Protein AF-A0A956J0E9-F1 (afdb_monomer)

Sequence (236 aa):
MHRPTRALPLPATPSSAEVSTVGISKELRLAAFGLSALVIAPTAQAQQTSDGSQAHVKLQGNSLSFYRKQTSGYASGGSVRLKSGYYERMCSAPCDVVLPTGTQQLAISSDGDPVETNAVEITGDGSLEADYESRQGTRTLGVVIAVVGSVIGASILSYGVTKDEGGLPFTLGGVGTMVGSMLAGMLLVLSTPDEANVRFIPSAPSPPERHADTGGADTASLNLVYTPGL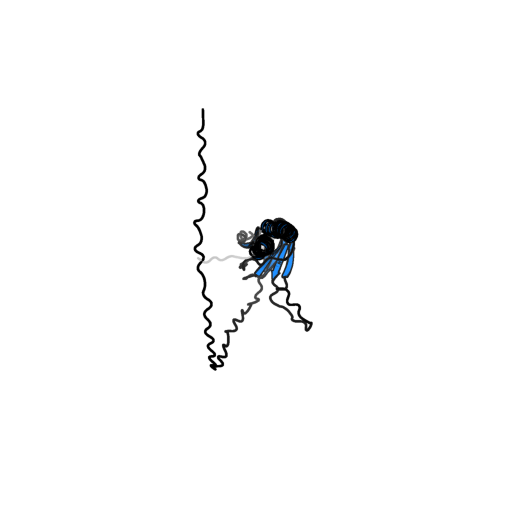QLSVAF

Secondary structure (DSSP, 8-state):
-PPP-PPPPPPPPPP--------------------------------------EEEEEEE-SSPEEEEE-S-----SS-----S--EEEEEESSEEEEEESEEEEEEEESSSSPEEEEEEEE-SSEEEEEEEE--HHHHHHHHHHHHHHHHHHHHHHHHHHT-TTSHHHHHHHHHHHHHHHHHHHHHHHHS---EEEEEEEEPPPPPP-------------------TT-------

Foldseek 3Di:
DDDDDDDDDDDDDDDDDDPDDDDDDDDDDDDDDDDPPPPPPPPPPPPPPPPFDKAWEFEADDFKWKWFFPPDDPPDDDDDPPDDTDTDTQGTPRDIDIDTFAWTWMWMDNPDDTDTEDIEGHHHYFYKYKDWADPVVQLVVLVVQLVVQLVVLVVLLVVLVVDPPHNPVSNCSSVCSNVVSNVSSVCSNVVDDIHMYMYTDHDDPDDPPPPPPPPPPPPPPPPPPDDPDDDDDDDD

Solvent-accessible surface area (backbone atoms only — not comparable to full-atom values): 14792 Å² total; per-residue (Å²): 139,85,80,84,83,79,82,78,86,78,84,80,79,83,78,82,81,83,84,77,83,82,80,86,75,88,75,90,75,89,74,94,72,92,75,90,75,81,76,77,67,80,80,76,71,79,75,76,78,76,75,71,51,71,15,56,33,36,37,43,36,91,63,28,33,38,26,38,59,57,85,78,74,80,82,74,91,58,91,77,78,86,70,75,77,61,62,45,75,74,52,55,27,70,42,79,46,79,42,64,53,42,78,42,55,38,24,42,23,76,86,70,78,69,38,68,33,52,72,36,67,36,89,52,45,26,35,36,45,52,49,75,53,82,39,62,68,53,31,52,50,12,52,49,44,19,52,53,30,33,54,52,12,50,53,40,26,54,55,16,74,75,38,94,89,61,30,65,66,34,37,53,50,9,52,49,38,23,55,48,21,39,51,55,12,50,46,42,42,70,73,48,71,63,49,40,46,54,45,72,43,74,50,76,78,72,70,78,77,70,72,74,75,73,69,67,78,70,75,74,77,76,78,78,78,84,72,90,80,83,80,83,82,82,88,131

pLDDT: mean 77.49, std 19.6, range [40.91, 97.5]

Structure (mmCIF, N/CA/C/O backbone):
data_AF-A0A956J0E9-F1
#
_entry.id   AF-A0A956J0E9-F1
#
loop_
_atom_site.group_PDB
_atom_site.id
_atom_site.type_symbol
_atom_site.label_atom_id
_atom_site.label_alt_id
_atom_site.label_comp_id
_atom_site.label_asym_id
_atom_site.label_entity_id
_atom_site.label_seq_id
_atom_site.pdbx_PDB_ins_code
_atom_site.Cartn_x
_atom_site.Cartn_y
_atom_site.Cartn_z
_atom_site.occupancy
_atom_site.B_iso_or_equiv
_atom_site.auth_seq_id
_atom_site.auth_comp_id
_atom_site.auth_asym_id
_atom_site.auth_atom_id
_atom_site.pdbx_PDB_model_num
ATOM 1 N N . MET A 1 1 ? -34.489 16.651 -35.841 1.00 51.16 1 MET A N 1
ATOM 2 C CA . MET A 1 1 ? -34.092 17.121 -34.494 1.00 51.16 1 MET A CA 1
ATOM 3 C C . MET A 1 1 ? -32.606 16.836 -34.308 1.00 51.16 1 MET A C 1
ATOM 5 O O . MET A 1 1 ? -32.241 15.717 -33.977 1.00 51.16 1 MET A O 1
ATOM 9 N N . HIS A 1 2 ? -31.744 17.806 -34.620 1.00 46.56 2 HIS A N 1
ATOM 10 C CA . HIS A 1 2 ? -30.292 17.692 -34.458 1.00 46.56 2 HIS A CA 1
ATOM 11 C C . HIS A 1 2 ? -29.885 18.272 -33.102 1.00 46.56 2 HIS A C 1
ATOM 13 O O . HIS A 1 2 ? -30.161 19.436 -32.824 1.00 46.56 2 HIS A O 1
ATOM 19 N N . ARG A 1 3 ? -29.250 17.457 -32.253 1.00 52.47 3 ARG A N 1
ATOM 20 C CA . ARG A 1 3 ? -28.580 17.941 -31.041 1.00 52.47 3 ARG A CA 1
ATOM 21 C C . ARG A 1 3 ? -27.166 18.400 -31.416 1.00 52.47 3 ARG A C 1
ATOM 23 O O . ARG A 1 3 ? -26.456 17.616 -32.042 1.00 52.47 3 ARG A O 1
ATOM 30 N N . PRO A 1 4 ? -26.746 19.619 -31.045 1.00 62.25 4 PRO A N 1
ATOM 31 C CA . PRO A 1 4 ? -25.379 20.063 -31.265 1.00 62.25 4 PRO A CA 1
ATOM 32 C C . PRO A 1 4 ? -24.421 19.358 -30.296 1.00 62.25 4 PRO A C 1
ATOM 34 O O . PRO A 1 4 ? -24.619 19.358 -29.079 1.00 62.25 4 PRO A O 1
ATOM 37 N N . THR A 1 5 ? -23.377 18.756 -30.856 1.00 64.56 5 THR A N 1
ATOM 38 C CA . THR A 1 5 ? -22.262 18.126 -30.145 1.00 64.56 5 THR A CA 1
ATOM 39 C C . THR A 1 5 ? -21.421 19.215 -29.471 1.00 64.56 5 THR A C 1
ATOM 41 O O . THR A 1 5 ? -20.798 20.030 -30.149 1.00 64.56 5 THR A O 1
ATOM 44 N N . ARG A 1 6 ? -21.418 19.269 -28.133 1.00 65.00 6 ARG A N 1
ATOM 45 C CA . ARG A 1 6 ? -20.520 20.151 -27.368 1.00 65.00 6 ARG A CA 1
ATOM 46 C C . ARG A 1 6 ? -19.091 19.616 -27.470 1.00 65.00 6 ARG A C 1
ATOM 48 O O . ARG A 1 6 ? -18.818 18.512 -27.009 1.00 65.00 6 ARG A O 1
ATOM 55 N N . ALA A 1 7 ? -18.202 20.407 -28.065 1.00 62.28 7 ALA A N 1
ATOM 56 C CA . ALA A 1 7 ? -16.767 20.157 -28.064 1.00 62.28 7 ALA A CA 1
ATOM 57 C C . ALA A 1 7 ? -16.217 20.255 -26.629 1.00 62.28 7 ALA A C 1
ATOM 59 O O . ALA A 1 7 ? -16.483 21.229 -25.923 1.00 62.28 7 ALA A O 1
ATOM 60 N N . LEU A 1 8 ? -15.481 19.228 -26.202 1.00 71.50 8 LEU A N 1
ATOM 61 C CA . LEU A 1 8 ? -14.753 19.204 -24.934 1.00 71.50 8 LEU A CA 1
ATOM 62 C C . LEU A 1 8 ? -13.505 20.104 -25.031 1.00 71.50 8 LEU A C 1
ATOM 64 O O . LEU A 1 8 ? -12.808 20.050 -26.047 1.00 71.50 8 LEU A O 1
ATOM 68 N N . PRO A 1 9 ? -13.204 20.918 -24.004 1.00 67.88 9 PRO A N 1
ATOM 69 C CA . PRO A 1 9 ? -11.990 21.724 -23.969 1.00 67.88 9 PRO A CA 1
ATOM 70 C C . PRO A 1 9 ? -10.750 20.828 -23.840 1.00 67.88 9 PRO A C 1
ATOM 72 O O . PRO A 1 9 ? -10.707 19.914 -23.017 1.00 67.88 9 PRO A O 1
ATOM 75 N N . LEU A 1 10 ? -9.747 21.098 -24.677 1.00 69.69 10 LEU A N 1
ATOM 76 C CA . LEU A 1 10 ? -8.445 20.430 -24.663 1.00 69.69 10 LEU A CA 1
ATOM 77 C C . LEU A 1 10 ? -7.640 20.829 -23.410 1.00 69.69 10 LEU A C 1
ATOM 79 O O . LEU A 1 10 ? -7.685 21.997 -23.013 1.00 69.69 10 LEU A O 1
ATOM 83 N N . PRO A 1 11 ? -6.878 19.901 -22.802 1.00 66.69 11 PRO A N 1
ATOM 84 C CA . PRO A 1 11 ? -6.003 20.213 -21.679 1.00 66.69 11 PRO A CA 1
ATOM 85 C C . PRO A 1 11 ? -4.841 21.112 -22.124 1.00 66.69 11 PRO A C 1
ATOM 87 O O . PRO A 1 11 ? -4.183 20.857 -23.133 1.00 66.69 11 PRO A O 1
ATOM 90 N N . ALA A 1 12 ? -4.596 22.171 -21.352 1.00 63.97 12 ALA A N 1
ATOM 91 C CA . ALA A 1 12 ? -3.486 23.091 -21.554 1.00 63.97 12 ALA A CA 1
ATOM 92 C C . ALA A 1 12 ? -2.139 22.379 -21.337 1.00 63.97 12 ALA A C 1
ATOM 94 O O . ALA A 1 12 ? -1.928 21.701 -20.333 1.00 63.97 12 ALA A O 1
ATOM 95 N N . THR A 1 13 ? -1.224 22.553 -22.286 1.00 62.69 13 THR A N 1
ATOM 96 C CA . THR A 1 13 ? 0.167 22.094 -22.216 1.00 62.69 13 THR A CA 1
ATOM 97 C C . THR A 1 13 ? 0.931 22.836 -21.111 1.00 62.69 13 THR A C 1
ATOM 99 O O . THR A 1 13 ? 0.893 24.070 -21.102 1.00 62.69 13 THR A O 1
ATOM 102 N N . PRO A 1 14 ? 1.656 22.147 -20.210 1.00 61.75 14 PRO A N 1
ATOM 103 C CA . PRO A 1 14 ? 2.510 22.815 -19.238 1.00 61.75 14 PRO A CA 1
ATOM 104 C C . PRO A 1 14 ? 3.704 23.484 -19.932 1.00 61.75 14 PRO A C 1
ATOM 106 O O . PRO A 1 14 ? 4.445 22.863 -20.693 1.00 61.75 14 PRO A O 1
ATOM 109 N N . SER A 1 15 ? 3.838 24.780 -19.655 1.00 63.25 15 SER A N 1
ATOM 110 C CA . SER A 1 15 ? 4.941 25.660 -20.035 1.00 63.25 15 SER A CA 1
ATOM 111 C C . SER A 1 15 ? 6.283 25.127 -19.530 1.00 63.25 15 SER A C 1
ATOM 113 O O . SER A 1 15 ? 6.397 24.676 -18.392 1.00 63.25 15 SER A O 1
ATOM 115 N N . SER A 1 16 ? 7.285 25.226 -20.398 1.00 56.53 16 SER A N 1
ATOM 116 C CA . SER A 1 16 ? 8.682 24.838 -20.232 1.00 56.53 16 SER A CA 1
ATOM 117 C C . SER A 1 16 ? 9.278 25.184 -18.866 1.00 56.53 16 SER A C 1
ATOM 119 O O . SER A 1 16 ? 9.177 26.313 -18.389 1.00 56.53 16 SER A O 1
ATOM 121 N N . ALA A 1 17 ? 9.945 24.192 -18.281 1.00 45.62 17 ALA A N 1
ATOM 122 C CA . ALA A 1 17 ? 10.737 24.302 -17.069 1.00 45.62 17 ALA A CA 1
ATOM 123 C C . ALA A 1 17 ? 12.007 25.140 -17.301 1.00 45.62 17 ALA A C 1
ATOM 125 O O . ALA A 1 17 ? 12.810 24.834 -18.184 1.00 45.62 17 ALA A O 1
ATOM 126 N N . GLU A 1 18 ? 12.215 26.155 -16.463 1.00 45.06 18 GLU A N 1
ATOM 127 C CA . GLU A 1 18 ? 13.522 26.774 -16.246 1.00 45.06 18 GLU 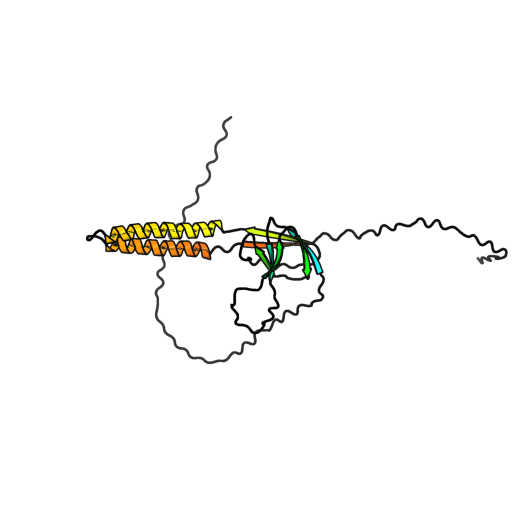A CA 1
ATOM 128 C C . GLU A 1 18 ? 14.393 25.808 -15.431 1.00 45.06 18 GLU A C 1
ATOM 130 O O . GLU A 1 18 ? 14.153 25.546 -14.251 1.00 45.06 18 GLU A O 1
ATOM 135 N N . VAL A 1 19 ? 15.410 25.247 -16.083 1.00 53.44 19 VAL A N 1
ATOM 136 C CA . VAL A 1 19 ? 16.477 24.477 -15.440 1.00 53.44 19 VAL A CA 1
ATOM 137 C C . VAL A 1 19 ? 17.400 25.469 -14.737 1.00 53.44 19 VAL A C 1
ATOM 139 O O . VAL A 1 19 ? 18.246 26.101 -15.365 1.00 53.44 19 VAL A O 1
ATOM 142 N N . SER A 1 20 ? 17.219 25.625 -13.426 1.00 54.94 20 SER A N 1
ATOM 143 C CA . SER A 1 20 ? 18.114 26.428 -12.596 1.00 54.94 20 SER A CA 1
ATOM 144 C C . SER A 1 20 ? 19.313 25.584 -12.156 1.00 54.94 20 SER A C 1
ATOM 146 O O . SER A 1 20 ? 19.200 24.634 -11.380 1.00 54.94 20 SER A O 1
ATOM 148 N N . THR A 1 21 ? 20.472 25.920 -12.711 1.00 53.97 21 THR A N 1
ATOM 149 C CA . THR A 1 21 ? 21.798 25.381 -12.396 1.00 53.97 21 THR A CA 1
ATOM 150 C C . THR A 1 21 ? 22.152 25.660 -10.932 1.00 53.97 21 THR A C 1
ATOM 152 O O . THR A 1 21 ? 22.478 26.789 -10.570 1.00 53.97 21 THR A O 1
ATOM 155 N N . VAL A 1 22 ? 22.116 24.639 -10.072 1.00 51.06 22 VAL A N 1
ATOM 156 C CA . VAL A 1 22 ? 22.604 24.751 -8.689 1.00 51.06 22 VAL A CA 1
ATOM 157 C C . VAL A 1 22 ? 24.124 24.595 -8.686 1.00 51.06 22 VAL A C 1
ATOM 159 O O . VAL A 1 22 ? 24.664 23.514 -8.920 1.00 51.06 22 VAL A O 1
ATOM 162 N N . GLY A 1 23 ? 24.811 25.711 -8.434 1.00 43.09 23 GLY A N 1
ATOM 163 C CA . GLY A 1 23 ? 26.252 25.778 -8.227 1.00 43.09 23 GLY A CA 1
ATOM 164 C C . GLY A 1 23 ? 26.664 25.112 -6.915 1.00 43.09 23 GLY A C 1
ATOM 165 O O . GLY A 1 23 ? 26.225 25.497 -5.833 1.00 43.09 23 GLY A O 1
ATOM 166 N N . ILE A 1 24 ? 27.545 24.120 -7.017 1.00 48.41 24 ILE A N 1
ATOM 167 C CA . ILE A 1 24 ? 28.171 23.446 -5.880 1.00 48.41 24 ILE A CA 1
ATOM 168 C C . ILE A 1 24 ? 29.318 24.338 -5.390 1.00 48.41 24 ILE A C 1
ATOM 170 O O . ILE A 1 24 ? 30.447 24.239 -5.872 1.00 48.41 24 ILE A O 1
ATOM 174 N N . SER A 1 25 ? 29.032 25.237 -4.446 1.00 43.44 25 SER A N 1
ATOM 175 C CA . SER A 1 25 ? 30.077 25.975 -3.732 1.00 43.44 25 SER A CA 1
ATOM 176 C C . SER A 1 25 ? 30.593 25.139 -2.565 1.00 43.44 25 SER A C 1
ATOM 178 O O . SER A 1 25 ? 29.886 24.888 -1.591 1.00 43.44 25 SER A O 1
ATOM 180 N N . LYS A 1 26 ? 31.859 24.728 -2.680 1.00 50.84 26 LYS A N 1
ATOM 181 C CA . LYS A 1 26 ? 32.728 24.333 -1.567 1.00 50.84 26 LYS A CA 1
ATOM 182 C C . LYS A 1 26 ? 32.745 25.453 -0.528 1.00 50.84 26 LYS A C 1
ATOM 184 O O . LYS A 1 26 ? 33.294 26.502 -0.817 1.00 50.84 26 LYS A O 1
ATOM 189 N N . GLU A 1 27 ? 32.245 25.206 0.674 1.00 46.22 27 GLU A N 1
ATOM 190 C CA . GLU A 1 27 ? 32.739 25.865 1.887 1.00 46.22 27 GLU A CA 1
ATOM 191 C C . GLU A 1 27 ? 32.703 24.838 3.020 1.00 46.22 27 GLU A C 1
ATOM 193 O O . GLU A 1 27 ? 31.682 24.534 3.637 1.00 46.22 27 GLU A O 1
ATOM 198 N N . LEU A 1 28 ? 33.876 24.249 3.219 1.00 47.31 28 LEU A N 1
ATOM 199 C CA . LEU A 1 28 ? 34.232 23.352 4.297 1.00 47.31 28 LEU A CA 1
ATOM 200 C C . LEU A 1 28 ? 34.369 24.200 5.571 1.00 47.31 28 LEU A C 1
ATOM 202 O O . LEU A 1 28 ? 35.417 24.797 5.803 1.00 47.31 28 LEU A O 1
ATOM 206 N N . ARG A 1 29 ? 33.328 24.273 6.406 1.00 47.88 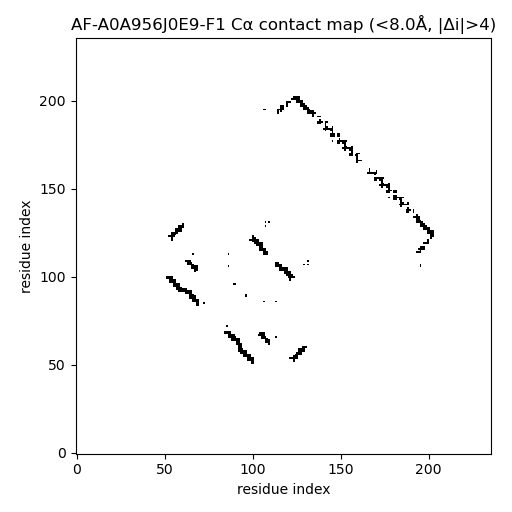29 ARG A N 1
ATOM 207 C CA . ARG A 1 29 ? 33.452 24.832 7.761 1.00 47.88 29 ARG A CA 1
ATOM 208 C C . ARG A 1 29 ? 33.375 23.727 8.803 1.00 47.88 29 ARG A C 1
ATOM 210 O O . ARG A 1 29 ? 32.307 23.351 9.275 1.00 47.88 29 ARG A O 1
ATOM 217 N N . LEU A 1 30 ? 34.566 23.244 9.161 1.00 49.44 30 LEU A N 1
ATOM 218 C CA . LEU A 1 30 ? 34.858 22.699 10.482 1.00 49.44 30 LEU A CA 1
ATOM 219 C C . LEU A 1 30 ? 34.439 23.742 11.529 1.00 49.44 30 LEU A C 1
ATOM 221 O O . LEU A 1 30 ? 35.074 24.787 11.653 1.00 49.44 30 LEU A O 1
ATOM 225 N N . ALA A 1 31 ? 33.397 23.444 12.296 1.00 47.56 31 ALA A N 1
ATOM 226 C CA . ALA A 1 31 ? 33.142 24.094 13.571 1.00 47.56 31 ALA A CA 1
ATOM 227 C C . ALA A 1 31 ? 32.870 23.001 14.603 1.00 47.56 31 ALA A C 1
ATOM 229 O O . ALA A 1 31 ? 31.775 22.455 14.710 1.00 47.56 31 ALA A O 1
ATOM 230 N N . ALA A 1 32 ? 33.931 22.667 15.329 1.00 49.69 32 ALA A N 1
ATOM 231 C CA . ALA A 1 32 ? 33.872 21.948 16.581 1.00 49.69 32 ALA A CA 1
ATOM 232 C C . ALA A 1 32 ? 33.264 22.868 17.651 1.00 49.69 32 ALA A C 1
ATOM 234 O O . ALA A 1 32 ? 33.918 23.797 18.104 1.00 49.69 32 ALA A O 1
ATOM 235 N N . PHE A 1 33 ? 32.027 22.589 18.044 1.00 46.03 33 PHE A N 1
ATOM 236 C CA . PHE A 1 33 ? 31.413 22.951 19.324 1.00 46.03 33 PHE A CA 1
ATOM 237 C C . PHE A 1 33 ? 30.442 21.789 19.600 1.00 46.03 33 PHE A C 1
ATOM 239 O O . PHE A 1 33 ? 29.548 21.533 18.809 1.00 46.03 33 PHE A O 1
ATOM 246 N N . GLY A 1 34 ? 30.639 20.919 20.587 1.00 48.44 34 GLY A N 1
ATOM 247 C CA . GLY A 1 34 ? 30.923 21.276 21.964 1.00 48.44 34 GLY A CA 1
ATOM 248 C C . GLY A 1 34 ? 29.645 21.796 22.613 1.00 48.44 34 GLY A C 1
ATOM 249 O O . GLY A 1 34 ? 29.562 22.988 22.852 1.00 48.44 34 GLY A O 1
ATOM 250 N N . LEU A 1 35 ? 28.650 20.928 22.836 1.00 44.03 35 LEU A N 1
ATOM 251 C CA . LEU A 1 35 ? 27.831 20.907 24.054 1.00 44.03 35 LEU A CA 1
ATOM 252 C C . LEU A 1 35 ? 26.888 19.696 24.033 1.00 44.03 35 LEU A C 1
ATOM 254 O O . LEU A 1 35 ? 26.009 19.564 23.184 1.00 44.03 35 LEU A O 1
ATOM 258 N N . SER A 1 36 ? 27.076 18.824 25.015 1.00 45.22 36 SER A N 1
ATOM 259 C CA . SER A 1 36 ? 26.182 17.734 25.373 1.00 45.22 36 SER A CA 1
ATOM 260 C C . SER A 1 36 ? 24.849 18.295 25.877 1.00 45.22 36 SER A C 1
ATOM 262 O O . SER A 1 36 ? 24.663 18.483 27.076 1.00 45.22 36 SER A O 1
ATOM 264 N N . ALA A 1 37 ? 23.907 18.575 24.978 1.00 47.19 37 ALA A N 1
ATOM 265 C CA . ALA A 1 37 ? 22.509 18.705 25.362 1.00 47.19 37 ALA A CA 1
ATOM 266 C C . ALA A 1 37 ? 21.927 17.292 25.437 1.00 47.19 37 ALA A C 1
ATOM 268 O O . ALA A 1 37 ? 21.536 16.702 24.430 1.00 47.19 37 ALA A O 1
ATOM 269 N N . LEU A 1 38 ? 21.921 16.732 26.647 1.00 47.62 38 LEU A N 1
ATOM 270 C CA . LEU A 1 38 ? 21.097 15.586 27.005 1.00 47.62 38 LEU A CA 1
ATOM 271 C C . LEU A 1 38 ? 19.633 16.026 26.838 1.00 47.62 38 LEU A C 1
ATOM 273 O O . LEU A 1 38 ? 19.006 16.510 27.777 1.00 47.62 38 LEU A O 1
ATOM 277 N N . VAL A 1 39 ? 19.112 15.948 25.613 1.00 47.59 39 VAL A N 1
ATOM 278 C CA . VAL A 1 39 ? 17.687 16.126 25.343 1.00 47.59 39 VAL A CA 1
ATOM 279 C C . VAL A 1 39 ? 17.008 14.902 25.936 1.00 47.59 39 VAL A C 1
ATOM 281 O O . VAL A 1 39 ? 16.917 13.848 25.309 1.00 47.59 39 VAL A O 1
ATOM 284 N N . ILE A 1 40 ? 16.587 15.033 27.192 1.00 49.81 40 ILE A N 1
ATOM 285 C CA . ILE A 1 40 ? 15.614 14.144 27.812 1.00 49.81 40 ILE A CA 1
ATOM 286 C C . ILE A 1 40 ? 14.324 14.397 27.035 1.00 49.81 40 ILE A C 1
ATOM 288 O O . ILE A 1 40 ? 13.552 15.300 27.355 1.00 49.81 40 ILE A O 1
ATOM 292 N N . ALA A 1 41 ? 14.151 13.673 25.928 1.00 49.25 41 ALA A N 1
ATOM 293 C CA . ALA A 1 41 ? 12.886 13.638 25.224 1.00 49.25 41 ALA A CA 1
ATOM 294 C C . ALA A 1 41 ? 11.820 13.243 26.254 1.00 49.25 41 ALA A C 1
ATOM 296 O O . ALA A 1 41 ? 12.061 12.304 27.022 1.00 49.25 41 ALA A O 1
ATOM 297 N N . PRO A 1 42 ? 10.677 13.946 26.322 1.00 48.69 42 PRO A N 1
ATOM 298 C CA . PRO A 1 42 ? 9.594 13.522 27.183 1.00 48.69 42 PRO A CA 1
ATOM 299 C C . PRO A 1 42 ? 9.244 12.101 26.763 1.00 48.69 42 PRO A C 1
ATOM 301 O O . PRO A 1 42 ? 8.799 11.854 25.641 1.00 48.69 42 PRO A O 1
ATOM 304 N N . THR A 1 43 ? 9.495 11.151 27.656 1.00 50.56 43 THR A N 1
ATOM 305 C CA . THR A 1 43 ? 8.892 9.834 27.599 1.00 50.56 43 THR A CA 1
ATOM 306 C C . THR A 1 43 ? 7.400 10.069 27.770 1.00 50.56 43 THR A C 1
ATOM 308 O O . THR A 1 43 ? 6.865 10.019 28.874 1.00 50.56 43 THR A O 1
ATOM 311 N N . ALA A 1 44 ? 6.727 10.383 26.661 1.00 41.50 44 ALA A N 1
ATOM 312 C CA . ALA A 1 44 ? 5.295 10.244 26.517 1.00 41.50 44 ALA A CA 1
ATOM 313 C C . ALA A 1 44 ? 5.014 8.747 26.652 1.00 41.50 44 ALA A C 1
ATOM 315 O O . ALA A 1 44 ? 4.888 8.010 25.676 1.00 41.50 44 ALA A O 1
ATOM 316 N N . GLN A 1 45 ? 5.035 8.273 27.896 1.00 42.22 45 GLN A N 1
ATOM 317 C CA . GLN A 1 45 ? 4.484 6.992 28.254 1.00 42.22 45 GLN A CA 1
ATOM 318 C C . GLN A 1 45 ? 2.993 7.156 28.020 1.00 42.22 45 GLN A C 1
ATOM 320 O O . GLN A 1 45 ? 2.278 7.693 28.862 1.00 42.22 45 GLN A O 1
ATOM 325 N N . ALA A 1 46 ? 2.553 6.779 26.819 1.00 44.06 46 ALA A N 1
ATOM 326 C CA . ALA A 1 46 ? 1.161 6.506 26.539 1.00 44.06 46 ALA A CA 1
ATOM 327 C C . ALA A 1 46 ? 0.756 5.399 27.514 1.00 44.06 46 ALA A C 1
ATOM 329 O O . ALA A 1 46 ? 0.961 4.212 27.261 1.00 44.06 46 ALA A O 1
ATOM 330 N N . GLN A 1 47 ? 0.295 5.805 28.696 1.00 42.50 47 GLN A N 1
ATOM 331 C CA . GLN A 1 47 ? -0.329 4.920 29.653 1.00 42.50 47 GLN A CA 1
ATOM 332 C C . GLN A 1 47 ? -1.598 4.430 28.968 1.00 42.50 47 GLN A C 1
ATOM 334 O O . GLN A 1 47 ? -2.611 5.123 28.939 1.00 42.50 47 GLN A O 1
ATOM 339 N N . GLN A 1 48 ? -1.511 3.252 28.347 1.00 48.31 48 GLN A N 1
ATOM 340 C CA . GLN A 1 48 ? -2.676 2.467 27.983 1.00 48.31 48 GLN A CA 1
ATOM 341 C C . GLN A 1 48 ? -3.410 2.181 29.290 1.00 48.31 48 GLN A C 1
ATOM 343 O O . GLN A 1 48 ? -3.056 1.264 30.032 1.00 48.31 48 GLN A O 1
ATOM 348 N N . THR A 1 49 ? -4.410 2.999 29.603 1.00 46.81 49 THR A N 1
ATOM 349 C CA . THR A 1 49 ? -5.418 2.672 30.603 1.00 46.81 49 THR A CA 1
ATOM 350 C C . THR A 1 49 ? -6.217 1.515 30.024 1.00 46.81 49 THR A C 1
ATOM 352 O O . THR A 1 49 ? -7.204 1.693 29.318 1.00 46.81 49 THR A O 1
ATOM 355 N N . SER A 1 50 ? -5.684 0.317 30.252 1.00 52.44 50 SER A N 1
ATOM 356 C CA . SER A 1 50 ? -6.252 -0.988 29.943 1.00 52.44 50 SER A CA 1
ATOM 357 C C . SER A 1 50 ? -7.457 -1.260 30.847 1.00 52.44 50 SER A C 1
ATOM 359 O O . SER A 1 50 ? -7.507 -2.275 31.535 1.00 52.44 50 SER A O 1
ATOM 361 N N . ASP A 1 51 ? -8.428 -0.353 30.860 1.00 53.09 51 ASP A N 1
ATOM 362 C CA . ASP A 1 51 ? -9.782 -0.692 31.282 1.00 53.09 51 ASP A CA 1
ATOM 363 C C . ASP A 1 51 ? -10.496 -1.153 30.008 1.00 53.09 51 ASP A C 1
ATOM 365 O O . ASP A 1 51 ? -11.175 -0.397 29.314 1.00 53.09 51 ASP A O 1
ATOM 369 N N . GLY A 1 52 ? -10.094 -2.353 29.571 1.00 61.31 52 GLY A N 1
ATOM 370 C CA . GLY A 1 52 ? -10.269 -2.879 28.222 1.00 61.31 52 GLY A CA 1
ATOM 371 C C . GLY A 1 52 ? -11.720 -3.203 27.916 1.00 61.31 52 GLY A C 1
ATOM 372 O O . GLY A 1 52 ? -12.091 -4.374 27.861 1.00 61.31 52 GLY A O 1
ATOM 373 N N . SER A 1 53 ? -12.526 -2.170 27.687 1.00 83.62 53 SER A N 1
ATOM 374 C CA . SER A 1 53 ? -13.827 -2.333 27.059 1.00 83.62 53 SER A CA 1
ATOM 375 C C . SER A 1 53 ? -13.597 -2.921 25.669 1.00 83.62 53 SER A C 1
ATOM 377 O O . SER A 1 53 ? -12.855 -2.387 24.841 1.00 83.62 53 SER A O 1
ATOM 379 N N . GLN A 1 54 ? -14.149 -4.109 25.463 1.00 91.25 54 GLN A N 1
ATOM 380 C CA . GLN A 1 54 ? -14.104 -4.821 24.198 1.00 91.25 54 GLN A CA 1
ATOM 381 C C . GLN A 1 54 ? -15.333 -4.421 23.387 1.00 91.25 54 GLN A C 1
ATOM 383 O O . GLN A 1 54 ? -16.438 -4.408 23.921 1.00 91.25 54 GLN A O 1
ATOM 388 N N . ALA A 1 55 ? -15.130 -4.091 22.118 1.00 92.06 55 ALA A N 1
ATOM 389 C CA . ALA A 1 55 ? -16.184 -3.753 21.178 1.00 92.06 55 ALA A CA 1
ATOM 390 C C . ALA A 1 55 ? -16.306 -4.838 20.109 1.00 92.06 55 ALA A C 1
ATOM 392 O O . ALA A 1 55 ? -15.301 -5.289 19.547 1.00 92.06 55 ALA A O 1
ATOM 393 N N . HIS A 1 56 ? -17.538 -5.222 19.794 1.00 93.56 56 HIS A N 1
ATOM 394 C CA . HIS A 1 56 ? -17.848 -6.035 18.630 1.00 93.56 56 HIS A CA 1
ATOM 395 C C . HIS A 1 56 ? -17.823 -5.145 17.391 1.00 93.56 56 HIS A C 1
ATOM 397 O O . HIS A 1 56 ? -18.639 -4.233 17.233 1.00 93.56 56 HIS A O 1
ATOM 403 N N . VAL A 1 57 ? -16.860 -5.405 16.509 1.00 92.44 57 VAL A N 1
ATOM 404 C CA . VAL A 1 57 ? -16.648 -4.608 15.308 1.00 92.44 57 VAL A CA 1
ATOM 405 C C . VAL A 1 57 ? -16.779 -5.475 14.069 1.00 92.44 57 VAL A C 1
ATOM 407 O O . VAL A 1 57 ? -16.027 -6.431 13.863 1.00 92.44 57 VAL A O 1
ATOM 410 N N . LYS A 1 58 ? -17.728 -5.105 13.213 1.00 93.44 58 LYS A N 1
ATOM 411 C CA . LYS A 1 58 ? -17.931 -5.745 11.917 1.00 93.44 58 LYS A CA 1
ATOM 412 C C . LYS A 1 58 ? -16.996 -5.139 10.880 1.00 93.44 58 LYS A C 1
ATOM 414 O O . LYS A 1 58 ? -17.093 -3.951 10.575 1.00 93.44 58 LYS A O 1
ATOM 419 N N . LEU A 1 59 ? -16.100 -5.944 10.327 1.00 91.81 59 LEU A N 1
ATOM 420 C CA . LEU A 1 59 ? -15.162 -5.535 9.287 1.00 91.81 59 LEU A CA 1
ATOM 421 C C . LEU A 1 59 ? -15.804 -5.742 7.916 1.00 91.81 59 LEU A C 1
ATOM 423 O O . LEU A 1 59 ? -16.117 -6.873 7.529 1.00 91.81 59 LEU A O 1
ATOM 427 N N . GLN A 1 60 ? -15.996 -4.649 7.180 1.00 92.81 60 GLN A N 1
ATOM 428 C CA . GLN A 1 60 ? -16.530 -4.670 5.822 1.00 92.81 60 GLN A CA 1
ATOM 429 C C . GLN A 1 60 ? -15.425 -4.369 4.804 1.00 92.81 60 GLN A C 1
ATOM 431 O O . GLN A 1 60 ? -14.622 -3.456 4.982 1.00 92.81 60 GLN A O 1
ATOM 436 N N . GLY A 1 61 ? -15.388 -5.159 3.732 1.00 86.19 61 GLY A N 1
ATOM 437 C CA . GLY A 1 61 ? -14.429 -5.026 2.639 1.00 86.19 61 GLY A CA 1
ATOM 438 C C . GLY A 1 61 ? -14.498 -6.238 1.714 1.00 86.19 61 GLY A C 1
ATOM 439 O O . GLY A 1 61 ? -14.629 -7.369 2.181 1.00 86.19 61 GLY A O 1
ATOM 440 N N . ASN A 1 62 ? -14.428 -6.017 0.402 1.00 88.00 62 ASN A N 1
ATOM 441 C CA . ASN A 1 62 ? -14.439 -7.110 -0.570 1.00 88.00 62 ASN A CA 1
ATOM 442 C C . ASN A 1 62 ? -13.063 -7.782 -0.599 1.00 88.00 62 ASN A C 1
ATOM 444 O O . ASN A 1 62 ? -12.119 -7.228 -1.153 1.00 88.00 62 ASN A O 1
ATOM 448 N N . SER A 1 63 ? -12.961 -8.970 0.005 1.00 91.75 63 SER A N 1
ATOM 449 C CA . SER A 1 63 ? -11.759 -9.821 -0.020 1.00 91.75 63 SER A CA 1
ATOM 450 C C . SER A 1 63 ? -10.507 -9.221 0.639 1.00 91.75 63 SER A C 1
ATOM 452 O O . SER A 1 63 ? -9.405 -9.715 0.425 1.00 91.75 63 SER A O 1
ATOM 454 N N . LEU A 1 64 ? -10.658 -8.197 1.484 1.00 95.62 64 LEU A N 1
ATOM 455 C CA . LEU A 1 64 ? -9.540 -7.585 2.204 1.00 95.62 64 LEU A CA 1
ATOM 456 C C . LEU A 1 64 ? -9.183 -8.384 3.461 1.00 95.62 64 LEU A C 1
ATOM 458 O O . LEU A 1 64 ? -10.051 -8.793 4.231 1.00 95.62 64 LEU A O 1
ATOM 462 N N . SER A 1 65 ? -7.892 -8.575 3.707 1.00 96.62 65 SER A N 1
ATOM 463 C CA . SER A 1 65 ? -7.369 -9.124 4.957 1.00 96.62 65 SER A CA 1
ATOM 464 C C . SER A 1 65 ? -6.978 -7.995 5.903 1.00 96.62 65 SER A C 1
ATOM 466 O O . SER A 1 65 ? -6.230 -7.097 5.523 1.00 96.62 65 SER A O 1
ATOM 468 N N . PHE A 1 66 ? -7.472 -8.051 7.138 1.00 95.94 66 PHE A N 1
ATOM 469 C CA . PHE A 1 66 ? -7.208 -7.054 8.170 1.00 95.94 66 PHE A CA 1
ATOM 470 C C . PHE A 1 66 ? -6.108 -7.524 9.115 1.00 95.94 66 PHE A C 1
ATOM 472 O O . PHE A 1 66 ? -6.058 -8.690 9.519 1.00 95.94 66 PHE A O 1
ATOM 479 N N . TYR A 1 67 ? -5.257 -6.586 9.508 1.00 96.12 67 TYR A N 1
ATOM 480 C CA . TYR A 1 67 ? -4.126 -6.806 10.388 1.00 96.12 67 TYR A CA 1
ATOM 481 C C . TYR A 1 67 ? -4.106 -5.754 11.493 1.00 96.12 67 TYR A C 1
ATOM 483 O O . TYR A 1 67 ? -4.452 -4.591 11.280 1.00 96.12 67 TYR A O 1
ATOM 491 N N . ARG A 1 68 ? -3.648 -6.158 12.675 1.00 93.62 68 ARG A N 1
ATOM 492 C CA . ARG A 1 68 ? -3.391 -5.265 13.806 1.00 93.62 68 ARG A CA 1
ATOM 493 C C . ARG A 1 68 ? -1.892 -5.114 14.002 1.00 93.62 68 ARG A C 1
ATOM 495 O O . ARG A 1 68 ? -1.165 -6.108 14.000 1.00 93.62 68 ARG A O 1
ATOM 502 N N . LYS A 1 69 ? -1.428 -3.884 14.212 1.00 91.50 69 LYS A N 1
ATOM 503 C CA . LYS A 1 69 ? -0.034 -3.624 14.583 1.00 91.50 69 LYS A CA 1
ATOM 504 C C . LYS A 1 69 ? 0.186 -4.079 16.027 1.00 91.50 69 LYS A C 1
ATOM 506 O O . LYS A 1 69 ? -0.437 -3.537 16.938 1.00 91.50 69 LYS A O 1
ATOM 511 N N . GLN A 1 70 ? 1.047 -5.069 16.259 1.00 84.88 70 GLN A N 1
ATOM 512 C CA . GLN A 1 70 ? 1.422 -5.437 17.625 1.00 84.88 70 GLN A CA 1
ATOM 513 C C . GLN A 1 70 ? 2.361 -4.369 18.193 1.00 84.88 70 GLN A C 1
ATOM 515 O O . GLN A 1 70 ? 3.486 -4.195 17.727 1.00 84.88 70 GLN A O 1
ATOM 520 N N . THR A 1 71 ? 1.893 -3.628 19.197 1.00 73.44 71 THR A N 1
ATOM 521 C CA . THR A 1 71 ? 2.690 -2.604 19.893 1.00 73.44 71 THR A CA 1
ATOM 522 C C . THR A 1 71 ? 3.648 -3.209 20.921 1.00 73.44 71 THR A C 1
ATOM 524 O O . THR A 1 71 ? 4.661 -2.596 21.248 1.00 73.44 71 THR A O 1
ATOM 527 N N . SER A 1 72 ? 3.389 -4.435 21.387 1.00 67.00 72 SER A N 1
ATOM 528 C CA . SER A 1 72 ? 4.241 -5.155 22.335 1.00 67.00 72 SER A CA 1
ATOM 529 C C . SER A 1 72 ? 5.112 -6.193 21.624 1.00 67.00 72 SER A C 1
ATOM 531 O O . SER A 1 72 ? 4.783 -7.378 21.564 1.00 67.00 72 SER A O 1
ATOM 533 N N . GLY A 1 73 ? 6.251 -5.759 21.089 1.00 56.56 73 GLY A N 1
ATOM 534 C CA . GLY A 1 73 ? 7.306 -6.684 20.689 1.00 56.56 73 GLY A CA 1
ATOM 535 C C . GLY A 1 73 ? 8.016 -7.223 21.929 1.00 56.56 73 GLY A C 1
ATOM 536 O O . GLY A 1 73 ? 8.881 -6.547 22.480 1.00 56.56 73 GLY A O 1
ATOM 537 N N . TYR A 1 74 ? 7.684 -8.438 22.372 1.00 54.03 74 TYR A N 1
ATOM 538 C CA . TYR A 1 74 ? 8.570 -9.176 23.274 1.00 54.03 74 TYR A CA 1
ATOM 539 C C . TYR A 1 74 ? 9.853 -9.499 22.499 1.00 54.03 74 TYR A C 1
ATOM 541 O O . TYR A 1 74 ? 9.881 -10.387 21.649 1.00 54.03 74 TYR A O 1
ATOM 549 N N . ALA A 1 75 ? 10.919 -8.738 22.748 1.00 52.91 75 ALA A N 1
ATOM 550 C CA . ALA A 1 75 ? 12.226 -8.974 22.150 1.00 52.91 75 ALA A CA 1
ATOM 551 C C . ALA A 1 75 ? 12.860 -10.234 22.767 1.00 52.91 75 ALA A C 1
ATOM 553 O O . ALA A 1 75 ? 13.655 -10.155 23.701 1.00 52.91 75 ALA A O 1
ATOM 554 N N . SER A 1 76 ? 12.512 -11.420 22.264 1.00 54.03 76 SER A N 1
ATOM 555 C CA . SER A 1 76 ? 13.195 -12.658 22.644 1.00 54.03 76 SER A CA 1
ATOM 556 C C . SER A 1 76 ? 14.536 -12.763 21.904 1.00 54.03 76 SER A C 1
ATOM 558 O O . SER A 1 76 ? 14.600 -13.325 20.817 1.00 54.03 76 SER A O 1
ATOM 560 N N . GLY A 1 77 ? 15.584 -12.159 22.476 1.00 58.47 77 GLY A N 1
ATOM 561 C CA . GLY A 1 77 ? 17.019 -12.514 22.414 1.00 58.47 77 GLY A CA 1
ATOM 562 C C . GLY A 1 77 ? 17.656 -13.206 21.191 1.00 58.47 77 GLY A C 1
ATOM 563 O O . GLY A 1 77 ? 18.653 -13.897 21.376 1.00 58.47 77 GLY A O 1
ATOM 564 N N . GLY A 1 78 ? 17.151 -13.048 19.967 1.00 59.41 78 GLY A N 1
ATOM 565 C CA . GLY A 1 78 ? 17.694 -13.654 18.747 1.00 59.41 78 GLY A CA 1
ATOM 566 C C . GLY A 1 78 ? 17.862 -12.615 17.642 1.00 59.41 78 GLY A C 1
ATOM 567 O O . GLY A 1 78 ? 17.023 -11.732 17.491 1.00 59.41 78 GLY A O 1
ATOM 568 N N . SER A 1 79 ? 18.968 -12.699 16.897 1.00 45.94 79 SER A N 1
ATOM 569 C CA . SER A 1 79 ? 19.395 -11.777 15.832 1.00 45.94 79 SER A CA 1
ATOM 570 C C . SER A 1 79 ? 18.232 -11.191 15.018 1.00 45.94 79 SER A C 1
ATOM 572 O O . SER A 1 79 ? 17.598 -11.883 14.219 1.00 45.94 79 SER A O 1
ATOM 574 N N . VAL A 1 80 ? 17.967 -9.902 15.231 1.00 46.81 80 VAL A N 1
ATOM 575 C CA . VAL A 1 80 ? 16.797 -9.201 14.703 1.00 46.81 80 VAL A CA 1
ATOM 576 C C . VAL A 1 80 ? 17.030 -8.842 13.237 1.00 46.81 80 VAL A C 1
ATOM 578 O O . VAL A 1 80 ? 17.739 -7.887 12.922 1.00 46.81 80 VAL A O 1
ATOM 581 N N . ARG A 1 81 ? 16.392 -9.569 12.313 1.00 44.66 81 ARG A N 1
ATOM 582 C CA . ARG A 1 81 ? 16.078 -8.984 11.005 1.00 44.66 81 ARG A CA 1
ATOM 583 C C . ARG A 1 81 ? 14.915 -8.025 11.223 1.00 44.66 81 ARG A C 1
ATOM 585 O O . ARG A 1 81 ? 13.772 -8.454 11.320 1.00 44.66 81 ARG A O 1
ATOM 592 N N . LEU A 1 82 ? 15.229 -6.737 11.344 1.00 40.91 82 LEU A N 1
ATOM 593 C CA . LEU A 1 82 ? 14.256 -5.647 11.412 1.00 40.91 82 LEU A CA 1
ATOM 594 C C . LEU A 1 82 ? 13.535 -5.530 10.060 1.00 40.91 82 LEU A C 1
ATOM 596 O O . LEU A 1 82 ? 13.839 -4.658 9.252 1.00 40.91 82 LEU A O 1
ATOM 600 N N . LYS A 1 83 ? 12.599 -6.441 9.788 1.00 48.66 83 LYS A N 1
ATOM 601 C CA . LYS A 1 83 ? 11.554 -6.223 8.792 1.00 48.66 83 LYS A CA 1
ATOM 602 C C . LYS A 1 83 ? 10.356 -5.693 9.577 1.00 48.66 83 LYS A C 1
ATOM 604 O O . LYS A 1 83 ? 9.830 -6.417 10.410 1.00 48.66 83 LYS A O 1
ATOM 609 N N . SER A 1 84 ? 10.082 -4.397 9.397 1.00 50.91 84 SER A N 1
ATOM 610 C CA . SER A 1 84 ? 8.793 -3.700 9.567 1.00 50.91 84 SER A CA 1
ATOM 611 C C . SER A 1 84 ? 7.753 -4.373 10.480 1.00 50.91 84 SER A C 1
ATOM 613 O O . SER A 1 84 ? 7.302 -5.460 10.152 1.00 50.91 84 SER A O 1
ATOM 615 N N . GLY A 1 85 ? 7.351 -3.682 11.558 1.00 64.75 85 GLY A N 1
ATOM 616 C CA . GLY A 1 85 ? 6.281 -4.003 12.524 1.00 64.75 85 GLY A CA 1
ATOM 617 C C . GLY A 1 85 ? 5.532 -5.336 12.374 1.00 64.75 85 GLY A C 1
ATOM 618 O O . GLY A 1 85 ? 4.913 -5.600 11.351 1.00 64.75 85 GLY A O 1
ATOM 619 N N . TYR A 1 86 ? 5.512 -6.145 13.437 1.00 82.62 86 TYR A N 1
ATOM 620 C CA . TYR A 1 86 ? 4.730 -7.382 13.464 1.00 82.62 86 TYR A CA 1
ATOM 621 C C . TYR A 1 86 ? 3.233 -7.071 13.312 1.00 82.62 86 TYR A C 1
ATOM 623 O O . TYR A 1 86 ? 2.580 -6.573 14.231 1.00 82.62 86 TYR A O 1
ATOM 631 N N . TYR A 1 87 ? 2.713 -7.347 12.119 1.00 90.25 87 TYR A N 1
ATOM 632 C CA . TYR A 1 87 ? 1.292 -7.327 11.808 1.00 90.25 87 TYR A CA 1
ATOM 633 C C . TYR A 1 87 ? 0.692 -8.688 12.131 1.00 90.25 87 TYR A C 1
ATOM 635 O O . TYR A 1 87 ? 1.076 -9.704 11.553 1.00 90.25 87 TYR A O 1
ATOM 643 N N . GLU A 1 88 ? -0.267 -8.709 13.047 1.00 91.88 88 GLU A N 1
ATOM 644 C CA . GLU A 1 88 ? -1.047 -9.899 13.362 1.00 91.88 88 GLU A CA 1
ATOM 645 C C . GLU A 1 88 ? -2.304 -9.904 12.493 1.00 91.88 88 GLU A C 1
ATOM 647 O O . GLU A 1 88 ? -3.114 -8.976 12.566 1.00 91.88 88 GLU A O 1
ATOM 652 N N . ARG A 1 89 ? -2.464 -10.927 11.645 1.00 94.06 89 ARG A N 1
ATOM 653 C CA . ARG A 1 89 ? -3.672 -11.089 10.828 1.00 94.06 89 ARG A CA 1
ATOM 654 C C . ARG A 1 89 ? -4.855 -11.377 11.748 1.00 94.06 89 ARG A C 1
ATOM 656 O O . ARG A 1 89 ? -4.819 -12.349 12.493 1.00 94.06 89 ARG A O 1
ATOM 663 N N . MET A 1 90 ? -5.900 -10.562 11.658 1.00 94.94 90 MET A N 1
ATOM 664 C CA . MET A 1 90 ? -7.118 -10.731 12.452 1.00 94.94 90 MET A CA 1
ATOM 665 C C . MET A 1 90 ? -8.105 -11.652 11.733 1.00 94.94 90 MET A C 1
ATOM 667 O O . MET A 1 90 ? -8.463 -12.706 12.246 1.00 94.94 90 MET A O 1
ATOM 671 N N . CYS A 1 91 ? -8.514 -11.279 10.518 1.00 96.50 91 CYS A N 1
ATOM 672 C CA . CYS A 1 91 ? -9.403 -12.066 9.661 1.00 96.50 91 CYS A CA 1
ATOM 673 C C . CYS A 1 91 ? -9.403 -11.525 8.222 1.00 96.50 91 CYS A C 1
ATOM 675 O O . CYS A 1 91 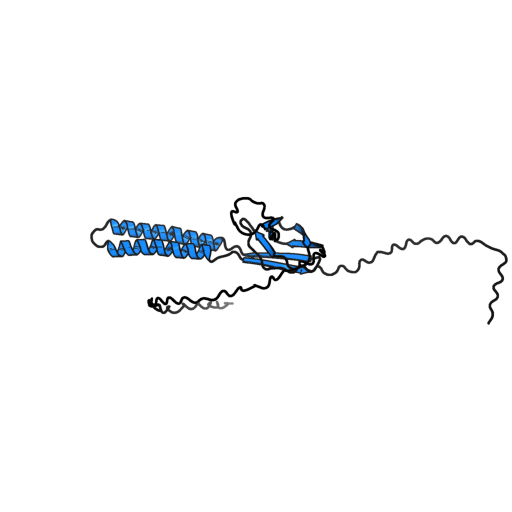? -8.738 -10.532 7.916 1.00 96.50 91 CYS A O 1
ATOM 677 N N . SER A 1 92 ? -10.140 -12.194 7.335 1.00 96.69 92 SER A N 1
ATOM 678 C CA . SER A 1 92 ? -10.453 -11.702 5.990 1.00 96.69 92 SER A CA 1
ATOM 679 C C . SER A 1 92 ? -11.923 -11.320 5.920 1.00 96.69 92 SER A C 1
ATOM 681 O O . SER A 1 92 ? -12.777 -12.109 6.320 1.00 96.69 92 SER A O 1
ATOM 683 N N . ALA A 1 93 ? -12.199 -10.108 5.445 1.00 94.81 93 ALA A N 1
ATOM 684 C CA . ALA A 1 93 ? -13.538 -9.557 5.383 1.00 94.81 93 ALA A CA 1
ATOM 685 C C . ALA A 1 93 ? -14.405 -10.238 4.309 1.00 94.81 93 ALA A C 1
ATOM 687 O O . ALA A 1 93 ? -13.883 -10.674 3.275 1.00 94.81 93 ALA A O 1
ATOM 688 N N . PRO A 1 94 ? -15.731 -10.301 4.535 1.00 95.81 94 PRO A N 1
ATOM 689 C CA . PRO A 1 94 ? -16.449 -9.799 5.716 1.00 95.81 94 PRO A CA 1
ATOM 690 C C . PRO A 1 94 ? -16.269 -10.700 6.955 1.00 95.81 94 PRO A C 1
ATOM 692 O O . PRO A 1 94 ? -16.393 -11.918 6.861 1.00 95.81 94 PRO A O 1
ATOM 695 N N . CYS A 1 95 ? -15.992 -10.107 8.120 1.00 96.62 95 CYS A N 1
ATOM 696 C CA . CYS A 1 95 ? -15.818 -10.837 9.384 1.00 96.62 95 CYS A CA 1
ATOM 697 C C . CYS A 1 95 ? -16.195 -9.979 10.599 1.00 96.62 95 CYS A C 1
ATOM 699 O O . CYS A 1 95 ? -16.114 -8.754 10.550 1.00 96.62 95 CYS A O 1
ATOM 701 N N . ASP A 1 96 ? -16.571 -10.632 11.698 1.00 96.44 96 ASP A N 1
ATOM 702 C CA . ASP A 1 96 ? -16.814 -9.991 12.991 1.00 96.44 96 ASP A CA 1
ATOM 703 C C . ASP A 1 96 ? -15.618 -10.252 13.914 1.00 96.44 96 ASP A C 1
ATOM 705 O O . ASP A 1 96 ? -15.175 -11.394 14.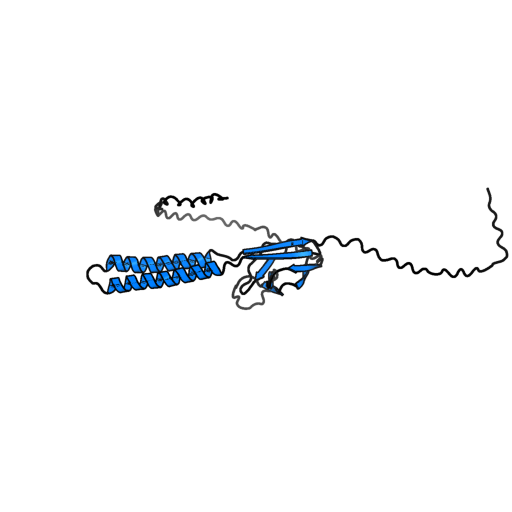065 1.00 96.44 96 ASP A O 1
ATOM 709 N N . VAL A 1 97 ? -15.075 -9.196 14.518 1.00 96.69 97 VAL A N 1
ATOM 710 C CA . VAL A 1 97 ? -13.942 -9.283 15.447 1.00 96.69 97 VAL A CA 1
ATOM 711 C C . VAL 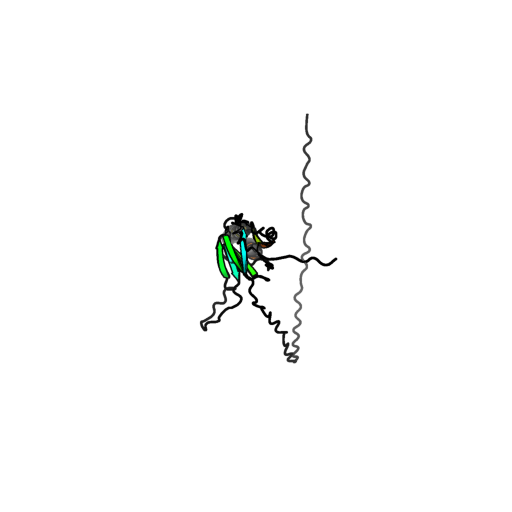A 1 97 ? -14.223 -8.499 16.712 1.00 96.69 97 VAL A C 1
ATOM 713 O O . VAL A 1 97 ? -15.015 -7.560 16.726 1.00 96.69 97 VAL A O 1
ATOM 716 N N . VAL A 1 98 ? -13.535 -8.879 17.781 1.00 96.06 98 VAL A N 1
ATOM 717 C CA . VAL A 1 98 ? -13.580 -8.154 19.043 1.00 96.06 98 VAL A CA 1
ATOM 718 C C . VAL A 1 98 ? -12.311 -7.320 19.165 1.00 96.06 98 VAL A C 1
ATOM 720 O O . VAL A 1 98 ? -11.202 -7.860 19.165 1.00 96.06 98 VAL A O 1
ATOM 723 N N . LEU A 1 99 ? -12.471 -6.000 19.228 1.00 94.38 99 LEU A N 1
ATOM 724 C CA . LEU A 1 99 ? -11.367 -5.046 19.306 1.00 94.38 99 LEU A CA 1
ATOM 725 C C . LEU A 1 99 ? -11.448 -4.236 20.603 1.00 94.38 99 LEU A C 1
ATOM 727 O O . LEU A 1 99 ? -12.541 -3.865 21.022 1.00 94.38 99 LEU A O 1
ATOM 731 N N . PRO A 1 100 ? -10.310 -3.936 21.250 1.00 94.06 100 PRO A N 1
ATOM 732 C CA . PRO A 1 100 ? -10.305 -3.024 22.384 1.00 94.06 100 PRO A CA 1
ATOM 733 C C . PRO A 1 100 ? -10.660 -1.604 21.931 1.00 94.06 100 PRO A C 1
ATOM 735 O O . PRO A 1 100 ? -10.152 -1.126 20.911 1.00 94.06 100 PRO A O 1
ATOM 738 N N . THR A 1 101 ? -11.495 -0.922 22.714 1.00 94.31 101 THR A N 1
ATOM 739 C CA . THR A 1 101 ? -11.806 0.497 22.510 1.00 94.31 101 THR A CA 1
ATOM 740 C C . THR A 1 101 ? -10.547 1.363 22.609 1.00 94.31 101 THR A C 1
ATOM 742 O O . THR A 1 101 ? -9.591 1.020 23.310 1.00 94.31 101 THR A O 1
ATOM 745 N N . GLY A 1 102 ? -10.552 2.504 21.925 1.00 93.56 102 GLY A N 1
ATOM 746 C CA . GLY A 1 102 ? -9.445 3.455 21.841 1.00 93.56 102 GLY A CA 1
ATOM 747 C C . GLY A 1 102 ? -8.833 3.541 20.443 1.00 93.56 102 GLY A C 1
ATOM 748 O O . GLY A 1 102 ? -9.348 2.982 19.475 1.00 93.56 102 GLY A O 1
ATOM 749 N N . THR A 1 103 ? -7.724 4.270 20.331 1.00 94.69 103 THR A N 1
ATOM 750 C CA . THR A 1 103 ? -7.024 4.485 19.059 1.00 94.69 103 THR A CA 1
ATOM 751 C C . THR A 1 103 ? -6.219 3.252 18.660 1.00 94.69 103 THR A C 1
ATOM 753 O O . THR A 1 103 ? -5.249 2.892 19.327 1.00 94.69 103 THR A O 1
ATOM 756 N N . GLN A 1 104 ? -6.596 2.628 17.547 1.00 94.00 104 GLN A N 1
ATOM 757 C CA . GLN A 1 104 ? -5.923 1.462 16.985 1.00 94.00 104 GLN A CA 1
ATOM 758 C C . GLN A 1 104 ? -5.194 1.820 15.690 1.00 94.00 104 GLN A C 1
ATOM 760 O O . GLN A 1 104 ? -5.720 2.537 14.836 1.00 94.00 104 GLN A O 1
ATOM 765 N N . GLN A 1 105 ? -3.991 1.267 15.529 1.00 95.12 105 GLN A N 1
ATOM 766 C CA . GLN A 1 105 ? -3.280 1.270 14.255 1.00 95.12 105 GLN A CA 1
ATOM 767 C C . GLN A 1 105 ? -3.559 -0.050 13.533 1.00 95.12 105 GLN A C 1
ATOM 769 O O . GLN A 1 105 ? -3.142 -1.124 13.986 1.00 95.12 105 GLN A O 1
ATOM 774 N N . LEU A 1 106 ? -4.267 0.040 12.412 1.00 95.75 106 LEU A N 1
ATOM 775 C CA . LEU A 1 106 ? -4.624 -1.104 11.584 1.00 95.75 106 LEU A CA 1
ATOM 776 C C . LEU A 1 106 ? -3.787 -1.113 10.300 1.00 95.75 106 LEU A C 1
ATOM 778 O O . LEU A 1 106 ? -3.147 -0.126 9.927 1.00 95.75 106 LEU A O 1
ATOM 782 N N . ALA A 1 107 ? -3.763 -2.265 9.648 1.00 96.44 107 ALA A N 1
ATOM 783 C CA . ALA A 1 107 ? -3.258 -2.411 8.296 1.00 96.44 107 ALA A CA 1
ATOM 784 C C . ALA A 1 107 ? -4.177 -3.344 7.508 1.00 96.44 107 ALA A C 1
ATOM 786 O O . ALA A 1 107 ? -4.819 -4.230 8.079 1.00 96.44 107 ALA A O 1
ATOM 787 N N . ILE A 1 108 ? -4.242 -3.145 6.198 1.00 96.38 108 ILE A N 1
ATOM 788 C CA . ILE A 1 108 ? -5.073 -3.943 5.294 1.00 96.38 108 ILE A CA 1
ATOM 789 C C . ILE A 1 108 ? -4.239 -4.462 4.128 1.00 96.38 108 ILE A C 1
ATOM 791 O O . ILE A 1 108 ? -3.250 -3.850 3.732 1.00 96.38 108 ILE A O 1
ATOM 795 N N . SER A 1 109 ? -4.628 -5.610 3.584 1.00 95.31 109 SER A N 1
ATOM 796 C CA . SER A 1 109 ? -4.017 -6.187 2.387 1.00 95.31 109 SER A CA 1
ATOM 797 C C . SER A 1 109 ? -5.091 -6.794 1.495 1.00 95.31 109 SER A C 1
ATOM 799 O O . SER A 1 109 ? -5.965 -7.504 1.995 1.00 95.31 109 SER A O 1
ATOM 801 N N . SER A 1 110 ? -5.017 -6.532 0.190 1.00 94.38 110 SER A N 1
ATOM 802 C CA . SER A 1 110 ? -5.805 -7.258 -0.814 1.00 94.38 110 SER A CA 1
ATOM 803 C C . SER A 1 110 ? -5.106 -8.560 -1.201 1.00 94.38 110 SER A C 1
ATOM 805 O O . SER A 1 110 ? -5.690 -9.625 -1.071 1.00 94.38 110 SER A O 1
ATOM 807 N N . ASP A 1 111 ? -3.845 -8.474 -1.632 1.00 87.44 111 ASP A N 1
ATOM 808 C CA . ASP A 1 111 ? -3.028 -9.608 -2.072 1.00 87.44 111 ASP A CA 1
ATOM 809 C C . ASP A 1 111 ? -1.540 -9.244 -1.940 1.00 87.44 111 ASP A C 1
ATOM 811 O O . ASP A 1 111 ? -0.907 -8.765 -2.882 1.00 87.44 111 ASP A O 1
ATOM 815 N N . GLY A 1 112 ? -0.970 -9.425 -0.746 1.00 87.56 112 GLY A N 1
ATOM 816 C CA . GLY A 1 112 ? 0.457 -9.194 -0.511 1.00 87.56 112 GLY A CA 1
ATOM 817 C C . GLY A 1 112 ? 0.776 -8.567 0.839 1.00 87.56 112 GLY A C 1
ATOM 818 O O . GLY A 1 112 ? 0.153 -8.888 1.856 1.00 87.56 112 GLY A O 1
ATOM 819 N N . ASP A 1 113 ? 1.780 -7.690 0.841 1.00 91.31 113 ASP A N 1
ATOM 820 C CA . ASP A 1 113 ? 2.262 -7.029 2.050 1.00 91.31 113 ASP A CA 1
ATOM 821 C C . ASP A 1 113 ? 1.187 -6.087 2.637 1.00 91.31 113 ASP A C 1
ATOM 823 O O . ASP A 1 113 ? 0.525 -5.364 1.887 1.00 91.31 113 ASP A O 1
ATOM 827 N N . PRO A 1 114 ? 0.984 -6.085 3.968 1.00 94.25 114 PRO A N 1
ATOM 828 C CA . PRO A 1 114 ? 0.003 -5.224 4.616 1.00 94.25 114 PRO A CA 1
ATOM 829 C C . PRO A 1 114 ? 0.388 -3.745 4.501 1.00 94.25 114 PRO A C 1
ATOM 831 O O . PRO A 1 114 ? 1.531 -3.361 4.756 1.00 94.25 114 PRO A O 1
ATOM 834 N N . VAL A 1 115 ? -0.595 -2.915 4.157 1.00 94.81 115 VAL A N 1
ATOM 835 C CA . VAL A 1 115 ? -0.469 -1.462 4.015 1.00 94.81 115 VAL A CA 1
ATOM 836 C C . VAL A 1 115 ? -1.053 -0.795 5.255 1.00 94.81 115 VAL A C 1
ATOM 838 O O . VAL A 1 115 ? -2.189 -1.078 5.639 1.00 94.81 115 VAL A O 1
ATOM 841 N N . GLU A 1 116 ? -0.265 0.067 5.903 1.00 95.25 116 GLU A N 1
ATOM 842 C CA . GLU A 1 116 ? -0.703 0.812 7.090 1.00 95.25 116 GLU A CA 1
ATOM 843 C C . GLU A 1 116 ? -1.865 1.749 6.749 1.00 95.25 116 GLU A C 1
ATOM 845 O O . GLU A 1 116 ? -1.812 2.480 5.762 1.00 95.25 116 GLU A O 1
ATOM 850 N N . THR A 1 117 ? -2.903 1.746 7.585 1.00 96.25 117 THR A N 1
ATOM 851 C CA . THR A 1 117 ? -4.044 2.664 7.459 1.00 96.25 117 THR A CA 1
ATOM 852 C C . THR A 1 117 ? -3.828 3.894 8.337 1.00 96.25 117 THR A C 1
ATOM 854 O O . THR A 1 117 ? -2.892 3.954 9.138 1.00 96.25 117 THR A O 1
ATOM 857 N N . ASN A 1 118 ? -4.734 4.869 8.270 1.00 95.81 118 ASN A N 1
ATOM 858 C CA . ASN A 1 118 ? -4.855 5.877 9.323 1.00 95.81 118 ASN A CA 1
ATOM 859 C C . ASN A 1 118 ? -5.164 5.220 10.684 1.00 95.81 118 ASN A C 1
ATOM 861 O O . ASN A 1 118 ? -5.765 4.144 10.747 1.00 95.81 118 ASN A O 1
ATOM 865 N N . ALA A 1 119 ? -4.759 5.879 11.773 1.00 95.56 119 ALA A N 1
ATOM 866 C CA . ALA A 1 119 ? -5.186 5.495 13.113 1.00 95.56 119 ALA A CA 1
ATOM 867 C C . ALA A 1 119 ? -6.697 5.732 13.252 1.00 95.56 119 ALA A C 1
ATOM 869 O O . ALA A 1 119 ? -7.211 6.758 12.796 1.00 95.56 119 ALA A O 1
ATOM 870 N N . VAL A 1 120 ? -7.401 4.784 13.866 1.00 96.38 120 VAL A N 1
ATOM 871 C CA . VAL A 1 120 ? -8.860 4.828 14.015 1.00 96.38 120 VAL A CA 1
ATOM 872 C C . VAL A 1 120 ? -9.222 4.721 15.484 1.00 96.38 120 VAL A C 1
ATOM 874 O O . VAL A 1 120 ? -8.755 3.822 16.178 1.00 96.38 120 VAL A O 1
ATOM 877 N N . GLU A 1 121 ? -10.059 5.639 15.957 1.00 96.50 121 GLU A N 1
ATOM 878 C CA . GLU A 1 121 ? -10.604 5.610 17.310 1.00 96.50 121 GLU A CA 1
ATOM 879 C C . GLU A 1 121 ? -11.865 4.738 17.351 1.00 96.50 121 GLU A C 1
ATOM 881 O O . GLU A 1 121 ? -12.861 5.030 16.688 1.00 96.50 121 GLU A O 1
ATOM 886 N N . ILE A 1 122 ? -11.807 3.649 18.117 1.00 96.06 122 ILE A N 1
ATOM 887 C CA . ILE A 1 122 ? -12.927 2.730 18.336 1.00 96.06 122 ILE A CA 1
ATOM 888 C C . ILE A 1 122 ? -13.609 3.120 19.644 1.00 96.06 122 ILE A C 1
ATOM 890 O O . ILE A 1 122 ? -13.043 2.935 20.720 1.00 96.06 122 ILE A O 1
ATOM 894 N N . THR A 1 123 ? -14.825 3.654 19.566 1.00 95.12 123 THR A N 1
ATOM 895 C CA . THR A 1 123 ? -15.549 4.171 20.742 1.00 95.12 123 THR A CA 1
ATOM 896 C C . THR A 1 123 ? -16.554 3.185 21.344 1.00 95.12 123 THR A C 1
ATOM 898 O O . THR A 1 123 ? -17.054 3.431 22.437 1.00 95.12 123 THR A O 1
ATOM 901 N N . GLY A 1 124 ? -16.844 2.069 20.668 1.00 95.00 124 GLY A N 1
ATOM 902 C CA . GLY A 1 124 ? -17.809 1.057 21.106 1.00 95.00 124 GLY A CA 1
ATOM 903 C C . GLY A 1 124 ? -18.144 0.078 19.983 1.00 95.00 124 GLY A C 1
ATOM 904 O O . GLY A 1 124 ? -17.374 -0.048 19.031 1.00 95.00 124 GLY A O 1
ATOM 905 N N . ASP A 1 125 ? -19.290 -0.595 20.080 1.00 95.31 125 ASP A N 1
ATOM 906 C CA . ASP A 1 125 ? -19.766 -1.507 19.035 1.00 95.31 125 ASP A CA 1
ATOM 907 C C . ASP A 1 125 ? -20.059 -0.755 17.728 1.00 95.31 125 ASP A C 1
ATOM 909 O O . ASP A 1 125 ? -20.579 0.366 17.729 1.00 95.31 125 ASP A O 1
ATOM 913 N N . GLY A 1 126 ? -19.735 -1.364 16.588 1.00 95.81 126 GLY A N 1
ATOM 914 C CA . GLY A 1 126 ? -19.854 -0.688 15.297 1.00 95.81 126 GLY A CA 1
ATOM 915 C C . GLY A 1 126 ? -19.391 -1.505 14.103 1.00 95.81 126 GLY A C 1
ATOM 916 O O . GLY A 1 126 ? -19.175 -2.714 14.177 1.00 95.81 126 GLY A O 1
ATOM 917 N N . SER A 1 127 ? -19.210 -0.821 12.979 1.00 96.94 127 SER A N 1
ATOM 918 C CA . SER A 1 127 ? -18.580 -1.378 11.785 1.00 96.94 127 SER A CA 1
ATOM 919 C C . SER A 1 127 ? -17.366 -0.560 11.368 1.00 96.94 127 SER A C 1
ATOM 921 O O . SER A 1 127 ? -17.401 0.668 11.404 1.00 96.94 127 SER A O 1
ATOM 923 N N . LEU A 1 128 ? -16.303 -1.234 10.936 1.00 97.00 128 LEU A N 1
ATOM 924 C CA . LEU A 1 128 ? -15.185 -0.606 10.235 1.00 97.00 128 LEU A CA 1
ATOM 925 C C . LEU A 1 128 ? -15.375 -0.823 8.738 1.00 97.00 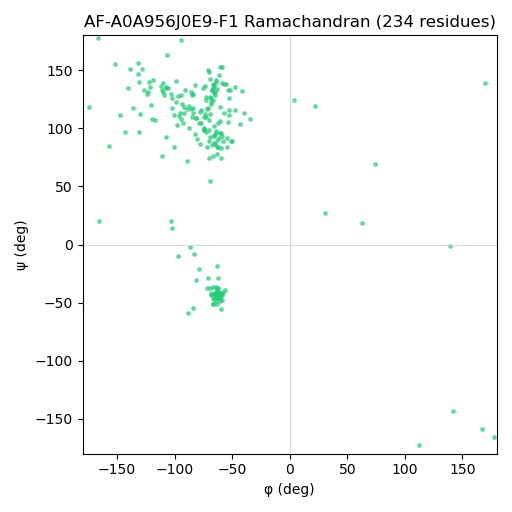128 LEU A C 1
ATOM 927 O O . LEU A 1 128 ? -15.454 -1.961 8.269 1.00 97.00 128 LEU A O 1
ATOM 931 N N . GLU A 1 129 ? -15.417 0.278 8.003 1.00 96.81 129 GLU A N 1
ATOM 932 C CA . GLU A 1 129 ? -15.357 0.280 6.547 1.00 96.81 129 GLU A CA 1
ATOM 933 C C . GLU A 1 129 ? -13.915 0.548 6.125 1.00 96.81 129 GLU A C 1
ATOM 935 O O . GLU A 1 129 ? -13.295 1.504 6.601 1.00 96.81 129 GLU A O 1
ATOM 940 N N . ALA A 1 130 ? -13.378 -0.310 5.259 1.00 95.81 130 ALA A N 1
ATOM 941 C CA . ALA A 1 130 ? -12.061 -0.129 4.670 1.00 95.81 130 ALA A CA 1
ATOM 942 C C . ALA A 1 130 ? -12.177 0.174 3.176 1.00 95.81 130 ALA A C 1
ATOM 944 O O . ALA A 1 130 ? -12.873 -0.531 2.443 1.00 95.81 130 ALA A O 1
ATOM 945 N N . ASP A 1 131 ? -11.442 1.190 2.744 1.00 95.56 131 ASP A N 1
ATOM 946 C CA . ASP A 1 131 ? -11.206 1.514 1.344 1.00 95.56 131 ASP A CA 1
ATOM 947 C C . ASP A 1 131 ? -9.735 1.218 1.020 1.00 95.56 131 ASP A C 1
ATOM 949 O O . ASP A 1 131 ? -8.830 1.585 1.780 1.00 95.56 131 ASP A O 1
ATOM 953 N N . TYR A 1 132 ? -9.508 0.494 -0.074 1.00 95.62 132 TYR A N 1
ATOM 954 C CA . TYR A 1 132 ? -8.182 0.113 -0.539 1.00 95.62 132 TYR A CA 1
ATOM 955 C C . TYR A 1 132 ? -8.044 0.461 -2.017 1.00 95.62 132 TYR A C 1
ATOM 957 O O . TYR A 1 132 ? -8.660 -0.173 -2.879 1.00 95.62 132 TYR A O 1
ATOM 965 N N . GLU A 1 133 ? -7.188 1.435 -2.314 1.00 95.44 133 GLU A N 1
ATOM 966 C CA . GLU A 1 133 ? -6.848 1.803 -3.682 1.00 95.44 133 GLU A CA 1
ATOM 967 C C . GLU A 1 133 ? -5.530 1.126 -4.075 1.00 95.44 133 GLU A C 1
ATOM 969 O O . GLU A 1 133 ? -4.434 1.558 -3.702 1.00 95.44 133 GLU A O 1
ATO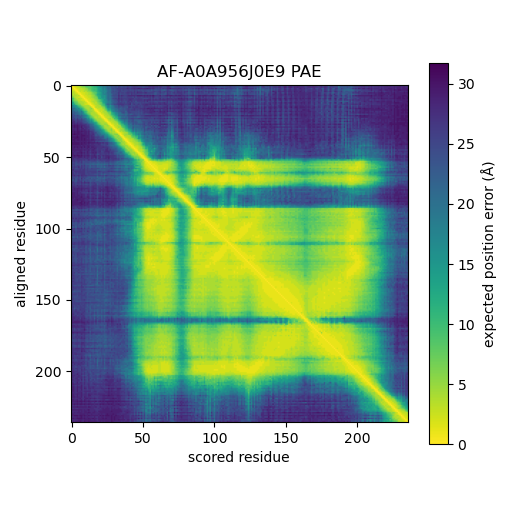M 974 N N . SER A 1 134 ? -5.631 0.050 -4.861 1.00 93.81 134 SER A N 1
ATOM 975 C CA . SER A 1 134 ? -4.449 -0.621 -5.402 1.00 93.81 134 SER A CA 1
ATOM 976 C C . SER A 1 134 ? -3.802 0.217 -6.502 1.00 93.81 134 SER A C 1
ATOM 978 O O . SER A 1 134 ? -4.417 0.508 -7.530 1.00 93.81 134 SER A O 1
ATOM 980 N N . ARG A 1 135 ? -2.510 0.518 -6.344 1.00 94.25 135 ARG A N 1
ATOM 981 C CA . ARG A 1 135 ? -1.681 1.169 -7.373 1.00 94.25 135 ARG A CA 1
ATOM 982 C C . ARG A 1 135 ? -0.753 0.189 -8.074 1.00 94.25 135 ARG A C 1
ATOM 984 O O . ARG A 1 135 ? 0.212 0.589 -8.732 1.00 94.25 135 ARG A O 1
ATOM 991 N N . GLN A 1 136 ? -1.074 -1.104 -8.003 1.00 92.25 136 GLN A N 1
ATOM 992 C CA . GLN A 1 136 ? -0.305 -2.159 -8.655 1.00 92.25 136 GLN A CA 1
ATOM 993 C C . GLN A 1 136 ? -0.168 -1.916 -10.163 1.00 92.25 136 GLN A C 1
ATOM 995 O O . GLN A 1 136 ? 0.923 -2.084 -10.703 1.00 92.25 136 GLN A O 1
ATOM 1000 N N . GLY A 1 137 ? -1.222 -1.425 -10.827 1.00 92.56 137 GLY A N 1
ATOM 1001 C CA . GLY A 1 137 ? -1.175 -1.076 -12.250 1.00 92.56 137 GLY A CA 1
ATOM 1002 C C . GLY A 1 137 ? -0.104 -0.029 -12.580 1.00 92.56 137 GLY A C 1
ATOM 1003 O O . GLY A 1 137 ? 0.637 -0.186 -13.552 1.00 92.56 137 GLY A O 1
ATOM 1004 N N . THR A 1 138 ? 0.051 0.995 -11.738 1.00 94.38 138 THR A N 1
ATOM 1005 C CA . THR A 1 138 ? 1.071 2.039 -11.920 1.00 94.38 138 THR A CA 1
ATOM 1006 C C . THR A 1 138 ? 2.480 1.498 -11.700 1.00 94.38 138 THR A C 1
ATOM 1008 O O . THR A 1 138 ? 3.397 1.837 -12.452 1.00 94.38 138 THR A O 1
ATOM 1011 N N . ARG A 1 139 ? 2.659 0.590 -10.732 1.00 92.38 139 ARG A N 1
ATOM 1012 C CA . ARG A 1 139 ? 3.938 -0.108 -10.525 1.00 92.38 139 ARG A CA 1
ATOM 1013 C C . ARG A 1 139 ? 4.287 -0.986 -11.724 1.00 92.38 139 ARG A C 1
ATOM 1015 O O . ARG A 1 139 ? 5.411 -0.925 -12.217 1.00 92.38 139 ARG A O 1
ATOM 1022 N N . THR A 1 140 ? 3.325 -1.746 -12.249 1.00 94.44 140 THR A N 1
ATOM 1023 C CA . THR A 1 140 ? 3.518 -2.550 -13.462 1.00 94.44 140 THR A CA 1
ATOM 1024 C C . THR A 1 140 ? 3.899 -1.669 -14.649 1.00 94.44 140 THR A C 1
ATOM 1026 O O . THR A 1 140 ? 4.837 -2.004 -15.369 1.00 94.44 140 THR A O 1
ATOM 1029 N N . LEU A 1 141 ? 3.252 -0.512 -14.824 1.00 95.88 141 LEU A N 1
ATOM 1030 C CA . LEU A 1 141 ? 3.612 0.444 -15.872 1.00 95.88 141 LEU A CA 1
ATOM 1031 C C . LEU A 1 141 ? 5.052 0.958 -15.711 1.00 95.88 141 LEU A C 1
ATOM 1033 O O . LEU A 1 141 ? 5.787 1.020 -16.695 1.00 95.88 141 LEU A O 1
ATOM 1037 N N . GLY A 1 142 ? 5.483 1.262 -14.482 1.00 94.44 142 GLY A N 1
ATOM 1038 C CA . GLY A 1 142 ? 6.865 1.647 -14.183 1.00 94.44 142 GLY A CA 1
ATOM 1039 C C . GLY A 1 142 ? 7.881 0.572 -14.583 1.00 94.44 142 GLY A C 1
ATOM 1040 O O . GLY A 1 142 ? 8.882 0.882 -15.233 1.00 94.44 142 GLY A O 1
ATOM 1041 N N . VAL A 1 143 ? 7.591 -0.701 -14.289 1.00 96.38 143 VAL A N 1
ATOM 1042 C CA . VAL A 1 143 ? 8.425 -1.838 -14.723 1.00 96.38 143 VAL A CA 1
ATOM 1043 C C . VAL A 1 143 ? 8.460 -1.946 -16.249 1.00 96.38 143 VAL A C 1
ATOM 1045 O O . VAL A 1 143 ? 9.532 -2.114 -16.827 1.00 96.38 143 VAL A O 1
ATOM 1048 N N . VAL A 1 144 ? 7.315 -1.801 -16.920 1.00 97.50 144 VAL A N 1
ATOM 1049 C CA . VAL A 1 144 ? 7.240 -1.850 -18.389 1.00 97.50 144 VAL A CA 1
ATOM 1050 C C . VAL A 1 144 ? 8.068 -0.730 -19.023 1.00 97.50 144 VAL A C 1
ATOM 1052 O O . VAL A 1 144 ? 8.834 -1.001 -19.944 1.00 97.50 144 VAL A O 1
ATOM 1055 N N . ILE A 1 145 ? 7.981 0.502 -18.515 1.00 95.75 145 ILE A N 1
ATOM 1056 C CA . ILE A 1 145 ? 8.781 1.641 -18.995 1.00 95.75 145 ILE A CA 1
ATOM 1057 C C . ILE A 1 145 ? 10.278 1.366 -18.825 1.00 95.75 145 ILE A C 1
ATOM 1059 O O . ILE A 1 145 ? 11.045 1.590 -19.763 1.00 95.75 145 ILE A O 1
ATOM 1063 N N . ALA A 1 146 ? 10.689 0.847 -17.664 1.00 94.81 146 ALA A N 1
ATOM 1064 C CA . ALA A 1 146 ? 12.084 0.495 -17.414 1.00 94.81 146 ALA A CA 1
ATOM 1065 C C . ALA A 1 146 ? 12.586 -0.565 -18.408 1.00 94.81 146 ALA A C 1
ATOM 1067 O O . ALA A 1 146 ? 13.657 -0.403 -18.994 1.00 94.81 146 ALA A O 1
ATOM 1068 N N . VAL A 1 147 ? 11.807 -1.626 -18.646 1.00 96.56 147 VAL A N 1
ATOM 1069 C CA . VAL A 1 147 ? 12.181 -2.708 -19.569 1.00 96.56 147 VAL A CA 1
ATOM 1070 C C . VAL A 1 147 ? 12.227 -2.215 -21.016 1.00 96.56 147 VAL A C 1
ATOM 1072 O O . VAL A 1 147 ? 13.236 -2.402 -21.691 1.00 96.56 147 VAL A O 1
ATOM 1075 N N . VAL A 1 148 ? 11.172 -1.552 -21.497 1.00 97.06 148 VAL A N 1
ATOM 1076 C CA . VAL A 1 148 ? 11.089 -1.068 -22.885 1.00 97.06 148 VAL A CA 1
ATOM 1077 C C . VAL A 1 148 ? 12.179 -0.035 -23.168 1.00 97.06 148 VAL A C 1
ATOM 1079 O O . VAL A 1 148 ? 12.867 -0.135 -24.184 1.00 97.06 148 VAL A O 1
ATOM 1082 N N . GLY A 1 149 ? 12.393 0.919 -22.260 1.00 95.19 149 GLY A N 1
ATOM 1083 C CA . GLY A 1 149 ? 13.452 1.914 -22.409 1.00 95.19 149 GLY A CA 1
ATOM 1084 C C . GLY A 1 149 ? 14.851 1.297 -22.393 1.00 95.19 149 GLY A C 1
ATOM 1085 O O . GLY A 1 149 ? 15.696 1.692 -23.196 1.00 95.19 149 GLY A O 1
ATOM 1086 N N . SER A 1 150 ? 15.071 0.258 -21.581 1.00 94.62 150 SER A N 1
ATOM 1087 C CA . SER A 1 150 ? 16.331 -0.494 -21.580 1.00 94.62 150 SER A CA 1
ATOM 1088 C C . SER A 1 150 ? 16.571 -1.220 -22.906 1.00 94.62 150 SER A C 1
ATOM 1090 O O . SER A 1 150 ? 17.679 -1.170 -23.433 1.00 94.62 150 SER A O 1
ATOM 1092 N N . VAL A 1 151 ? 15.544 -1.850 -23.490 1.00 97.12 151 VAL A N 1
ATOM 1093 C CA . VAL A 1 151 ? 15.645 -2.530 -24.797 1.00 97.12 151 VAL A CA 1
ATOM 1094 C C . VAL A 1 151 ? 15.942 -1.534 -25.923 1.00 97.12 151 VAL A C 1
ATOM 1096 O O . VAL A 1 151 ? 16.803 -1.790 -26.769 1.00 97.12 151 VAL A O 1
ATOM 1099 N N . ILE A 1 152 ? 15.275 -0.376 -25.922 1.00 95.94 152 ILE A N 1
ATOM 1100 C CA . ILE A 1 152 ? 15.519 0.689 -26.905 1.00 95.94 152 ILE A CA 1
ATOM 1101 C C . ILE A 1 152 ? 16.945 1.234 -26.755 1.00 95.94 152 ILE A C 1
ATOM 1103 O O . ILE A 1 152 ? 17.675 1.319 -27.743 1.00 95.94 152 ILE A O 1
ATOM 1107 N N . GLY A 1 153 ? 17.369 1.550 -25.530 1.00 92.75 153 GLY A N 1
ATOM 1108 C CA . GLY A 1 153 ? 18.707 2.075 -25.266 1.00 92.75 153 GLY A CA 1
ATOM 1109 C C . GLY A 1 153 ? 19.817 1.087 -25.627 1.00 92.75 153 GLY A C 1
ATOM 1110 O O . GLY A 1 153 ? 20.794 1.478 -26.267 1.00 92.75 153 GLY A O 1
ATOM 1111 N N . ALA A 1 154 ? 19.628 -0.205 -25.335 1.00 93.94 154 ALA A N 1
ATOM 1112 C CA . ALA A 1 154 ? 20.539 -1.265 -25.765 1.00 93.94 154 ALA A CA 1
ATOM 1113 C C . ALA A 1 154 ? 20.641 -1.344 -27.296 1.00 93.94 154 ALA A C 1
ATOM 1115 O O . ALA A 1 154 ? 21.740 -1.457 -27.831 1.00 93.94 154 ALA A O 1
ATOM 1116 N N . SER A 1 155 ? 19.518 -1.214 -28.010 1.00 93.62 155 SER A N 1
ATOM 1117 C CA . SER A 1 155 ? 19.495 -1.245 -29.479 1.00 93.62 155 SER A CA 1
ATOM 1118 C C . SER A 1 155 ? 20.264 -0.067 -30.095 1.00 93.62 155 SER A C 1
ATOM 1120 O O . SER A 1 155 ? 21.039 -0.253 -31.034 1.00 93.62 155 SER A O 1
ATOM 1122 N N . ILE A 1 156 ? 20.099 1.140 -29.538 1.00 91.94 156 ILE A N 1
ATOM 1123 C CA . ILE A 1 156 ? 20.842 2.343 -29.955 1.00 91.94 156 ILE A CA 1
ATOM 1124 C C . ILE A 1 156 ? 22.339 2.172 -29.676 1.00 91.94 156 ILE A C 1
ATOM 1126 O O . ILE A 1 156 ? 23.168 2.480 -30.535 1.00 91.94 156 ILE A O 1
ATOM 1130 N N . LEU A 1 157 ? 22.683 1.647 -28.497 1.00 90.06 157 LEU A N 1
ATOM 1131 C CA . LEU A 1 157 ? 24.062 1.375 -28.105 1.00 90.06 157 LEU A CA 1
ATOM 1132 C C . LEU A 1 157 ? 24.725 0.377 -29.067 1.00 90.06 157 LEU A C 1
ATOM 1134 O O . LEU A 1 157 ? 25.804 0.658 -29.582 1.00 90.06 157 LEU A O 1
ATOM 1138 N N . SER A 1 158 ? 24.068 -0.749 -29.368 1.00 91.44 158 SER A N 1
ATOM 1139 C CA . SER A 1 158 ? 24.578 -1.750 -30.313 1.00 91.44 158 SER A CA 1
ATOM 1140 C C . SER A 1 158 ? 24.816 -1.158 -31.701 1.00 91.44 158 SER A C 1
ATOM 1142 O O . SER A 1 158 ? 25.858 -1.413 -32.301 1.00 91.44 158 SER A O 1
ATOM 1144 N N . TYR A 1 159 ? 23.899 -0.319 -32.192 1.00 90.25 159 TYR A N 1
ATOM 1145 C CA . TYR A 1 159 ? 24.079 0.360 -33.474 1.00 90.25 159 TYR A CA 1
ATOM 1146 C C . TYR A 1 159 ? 25.288 1.311 -33.457 1.00 90.25 159 TYR A C 1
ATOM 1148 O O . TYR A 1 159 ? 26.078 1.313 -34.402 1.00 90.25 159 TYR A O 1
ATOM 1156 N N . GLY A 1 160 ? 25.478 2.059 -32.364 1.00 88.75 160 GLY A N 1
ATOM 1157 C CA . GLY A 1 160 ? 26.615 2.963 -32.174 1.00 88.75 160 GLY A CA 1
ATOM 1158 C C . GLY A 1 160 ? 27.978 2.263 -32.159 1.00 88.75 160 GLY A C 1
ATOM 1159 O O . GLY A 1 160 ? 28.925 2.792 -32.731 1.00 88.75 160 GLY A O 1
ATOM 1160 N N . VAL A 1 161 ? 28.074 1.063 -31.573 1.00 88.00 161 VAL A N 1
ATOM 1161 C CA . VAL A 1 161 ? 29.328 0.281 -31.521 1.00 88.00 161 VAL A CA 1
ATOM 1162 C C . VAL A 1 161 ? 29.711 -0.287 -32.894 1.00 88.00 161 VAL A C 1
ATOM 1164 O O . VAL A 1 161 ? 30.889 -0.463 -33.177 1.00 88.00 161 VAL A O 1
ATOM 1167 N N . THR A 1 162 ? 28.738 -0.559 -33.767 1.00 91.62 162 THR A N 1
ATOM 1168 C CA . THR A 1 162 ? 29.003 -1.163 -35.089 1.00 91.62 162 THR A CA 1
ATOM 1169 C C . THR A 1 162 ? 29.425 -0.179 -36.185 1.00 91.62 162 THR A C 1
ATOM 1171 O O . THR A 1 162 ? 29.787 -0.624 -37.273 1.00 91.62 162 THR A O 1
ATOM 1174 N N . LYS A 1 163 ? 29.365 1.141 -35.953 1.00 85.06 163 LYS A N 1
ATOM 1175 C CA . LYS A 1 163 ? 29.717 2.156 -36.961 1.00 85.06 163 LYS A CA 1
ATOM 1176 C C . LYS A 1 163 ? 30.874 3.037 -36.495 1.00 85.06 163 LYS A C 1
ATOM 1178 O O . LYS A 1 163 ? 30.688 3.927 -35.669 1.00 85.06 163 LYS A O 1
ATOM 1183 N N . ASP A 1 164 ? 32.039 2.829 -37.104 1.00 78.00 164 ASP A N 1
ATOM 1184 C CA . ASP A 1 164 ? 33.305 3.481 -36.739 1.00 78.00 164 ASP A CA 1
ATOM 1185 C C . ASP A 1 164 ? 33.323 5.017 -36.903 1.00 78.00 164 ASP A C 1
ATOM 1187 O O . ASP A 1 164 ? 34.131 5.686 -36.265 1.00 78.00 164 ASP A O 1
ATOM 1191 N N . GLU A 1 165 ? 32.414 5.622 -37.680 1.00 71.31 165 GLU A N 1
ATOM 1192 C CA . GLU A 1 165 ? 32.493 7.061 -38.016 1.00 71.31 165 GLU A CA 1
ATOM 1193 C C . GLU A 1 165 ? 31.537 7.994 -37.243 1.00 71.31 165 GLU A C 1
ATOM 1195 O O . GLU A 1 165 ? 31.362 9.157 -37.598 1.00 71.31 165 GLU A O 1
ATOM 1200 N N . GLY A 1 166 ? 30.924 7.544 -36.145 1.00 65.81 166 GLY A N 1
ATOM 1201 C CA . GLY A 1 166 ? 30.024 8.412 -35.366 1.00 65.81 166 GLY A CA 1
ATOM 1202 C C . GLY A 1 166 ? 29.664 7.909 -33.973 1.00 65.81 166 GLY A C 1
ATOM 1203 O O . GLY A 1 166 ? 28.644 8.321 -33.427 1.00 65.81 166 GLY A O 1
ATOM 1204 N N . GLY A 1 167 ? 30.462 7.005 -33.399 1.00 73.88 167 GLY A N 1
ATOM 1205 C CA . GLY A 1 167 ? 30.060 6.194 -32.245 1.00 73.88 167 GLY A CA 1
ATOM 1206 C C . GLY A 1 167 ? 29.731 6.971 -30.966 1.00 73.88 167 GLY A C 1
ATOM 1207 O O . GLY A 1 167 ? 28.893 6.531 -30.182 1.00 73.88 167 GLY A O 1
ATOM 1208 N N . LEU A 1 168 ? 30.331 8.144 -30.745 1.00 85.50 168 LEU A N 1
ATOM 1209 C CA . LEU A 1 168 ? 30.238 8.862 -29.467 1.00 85.50 168 LEU A CA 1
ATOM 1210 C C . LEU A 1 168 ? 28.818 9.386 -29.133 1.00 85.50 168 LEU A C 1
ATOM 1212 O O . LEU A 1 168 ? 28.320 9.051 -28.055 1.00 85.50 168 LEU A O 1
ATOM 1216 N N . PRO A 1 169 ? 28.107 10.125 -30.014 1.00 84.88 169 PRO A N 1
ATOM 1217 C CA . PRO A 1 169 ? 26.732 10.563 -29.745 1.00 84.88 169 PRO A CA 1
ATOM 1218 C C . PRO A 1 169 ? 25.740 9.401 -29.592 1.00 84.88 169 PRO A C 1
ATOM 1220 O O . PRO A 1 169 ? 24.873 9.457 -28.722 1.00 84.88 169 PRO A O 1
ATOM 1223 N N . PHE A 1 170 ? 25.875 8.330 -30.382 1.00 85.44 170 PHE A N 1
ATOM 1224 C CA . PHE A 1 170 ? 24.985 7.168 -30.278 1.00 85.44 170 PHE A CA 1
ATOM 1225 C C . PHE A 1 170 ? 25.243 6.354 -29.008 1.00 85.44 170 PHE A C 1
ATOM 1227 O O . PHE A 1 170 ? 24.294 5.917 -28.363 1.00 85.44 170 PHE A O 1
ATOM 1234 N N . THR A 1 171 ? 26.504 6.209 -28.593 1.00 86.06 171 THR A N 1
ATOM 1235 C CA . THR A 1 171 ? 26.854 5.514 -27.345 1.00 86.06 171 THR A CA 1
ATOM 1236 C C . THR A 1 171 ? 26.345 6.288 -26.131 1.00 86.06 171 THR A C 1
ATOM 1238 O O . THR A 1 171 ? 25.691 5.708 -25.266 1.00 86.06 171 THR A O 1
ATOM 1241 N N . LEU A 1 172 ? 26.565 7.609 -26.085 1.00 89.06 172 LEU A N 1
ATOM 1242 C CA . LEU A 1 172 ? 26.039 8.457 -25.010 1.00 89.06 172 LEU A CA 1
ATOM 1243 C C . LEU A 1 172 ? 24.505 8.481 -24.997 1.00 89.06 172 LEU A C 1
ATOM 1245 O O . LEU A 1 172 ? 23.906 8.402 -23.926 1.00 89.06 172 LEU A O 1
ATOM 1249 N N . GLY A 1 173 ? 23.865 8.527 -26.170 1.00 87.88 173 GLY A N 1
ATOM 1250 C CA . GLY A 1 173 ? 22.410 8.436 -26.292 1.00 87.88 173 GLY A CA 1
ATOM 1251 C C . GLY A 1 173 ? 21.855 7.096 -25.796 1.00 87.88 173 GLY A C 1
ATOM 1252 O O . GLY A 1 173 ? 20.874 7.070 -25.054 1.00 87.88 173 GLY A O 1
ATOM 1253 N N . GLY A 1 174 ? 22.507 5.982 -26.140 1.00 87.75 174 GLY A N 1
ATOM 1254 C CA . GLY A 1 174 ? 22.132 4.641 -25.684 1.00 87.75 174 GLY A CA 1
ATOM 1255 C C . GLY A 1 174 ? 22.252 4.481 -24.166 1.00 87.75 174 GLY A C 1
ATOM 1256 O O . GLY A 1 174 ? 21.287 4.109 -23.504 1.00 87.75 174 GLY A O 1
ATOM 1257 N N . VAL A 1 175 ? 23.398 4.847 -23.581 1.00 91.56 175 VAL A N 1
ATOM 1258 C CA . VAL A 1 175 ? 23.587 4.787 -22.118 1.00 91.56 175 VAL A CA 1
ATOM 1259 C C . VAL A 1 175 ? 22.612 5.721 -21.398 1.00 91.56 175 VAL A C 1
ATOM 1261 O O . VAL A 1 175 ? 21.977 5.319 -20.422 1.00 91.56 175 VAL A O 1
ATOM 1264 N N . GLY A 1 176 ? 22.448 6.949 -21.897 1.00 92.81 176 GLY A N 1
ATOM 1265 C CA . GLY A 1 176 ? 21.543 7.936 -21.313 1.00 92.81 176 GLY A CA 1
ATOM 1266 C C . GLY A 1 176 ? 20.086 7.474 -21.306 1.00 92.81 176 GLY A C 1
ATOM 1267 O O . GLY A 1 176 ? 19.401 7.621 -20.297 1.00 92.81 176 GLY A O 1
ATOM 1268 N N . THR A 1 177 ? 19.620 6.855 -22.394 1.00 92.88 177 THR A N 1
ATOM 1269 C CA . THR A 1 177 ? 18.255 6.308 -22.471 1.00 92.88 177 THR A CA 1
ATOM 1270 C C . THR A 1 177 ? 18.054 5.112 -21.542 1.00 92.88 177 THR A C 1
ATOM 1272 O O . THR A 1 177 ? 17.039 5.072 -20.845 1.00 92.88 177 THR A O 1
ATOM 1275 N N . MET A 1 178 ? 19.021 4.188 -21.448 1.00 92.50 178 MET A N 1
ATOM 1276 C CA . MET A 1 178 ? 18.934 3.061 -20.508 1.00 92.50 178 MET A CA 1
ATOM 1277 C C . MET A 1 178 ? 18.828 3.559 -19.063 1.00 92.50 178 MET A C 1
ATOM 1279 O O . MET A 1 178 ? 17.848 3.260 -18.380 1.00 92.50 178 MET A O 1
ATOM 1283 N N . VAL A 1 179 ? 19.784 4.381 -18.615 1.00 95.19 179 VAL A N 1
ATOM 1284 C CA . VAL A 1 179 ? 19.809 4.910 -17.241 1.00 95.19 179 VAL A CA 1
ATOM 1285 C C . VAL A 1 179 ? 18.572 5.766 -16.965 1.00 95.19 179 VAL A C 1
ATOM 1287 O O . VAL A 1 179 ? 17.931 5.603 -15.928 1.00 95.19 179 VAL A O 1
ATOM 1290 N N . GLY A 1 180 ? 18.189 6.626 -17.911 1.00 95.12 180 GLY A N 1
ATOM 1291 C CA . GLY A 1 180 ? 17.006 7.475 -17.798 1.00 95.12 180 GLY A CA 1
ATOM 1292 C C . GLY A 1 180 ? 15.720 6.669 -17.619 1.00 95.12 180 GLY A C 1
ATOM 1293 O O . GLY A 1 180 ? 14.950 6.945 -16.701 1.00 95.12 180 GLY A O 1
ATOM 1294 N N . SER A 1 181 ? 15.505 5.634 -18.437 1.00 94.56 181 SER A N 1
ATOM 1295 C CA . SER A 1 181 ? 14.319 4.776 -18.320 1.00 94.56 181 SER A CA 1
ATOM 1296 C C . SER A 1 181 ? 14.294 3.958 -17.033 1.00 94.56 181 SER A C 1
ATOM 1298 O O . SER A 1 181 ? 13.230 3.792 -16.439 1.00 94.56 181 SER A O 1
ATOM 1300 N N . MET A 1 182 ? 15.456 3.485 -16.572 1.00 94.38 182 MET A N 1
ATOM 1301 C CA . MET A 1 182 ? 15.553 2.693 -15.353 1.00 94.38 182 MET A CA 1
ATOM 1302 C C . MET A 1 182 ? 15.237 3.555 -14.132 1.00 94.38 182 MET A C 1
ATOM 1304 O O . MET A 1 182 ? 14.453 3.140 -13.285 1.00 94.38 182 MET A O 1
ATOM 1308 N N . LEU A 1 183 ? 15.772 4.778 -14.072 1.00 95.19 183 LEU A N 1
ATOM 1309 C CA . LEU A 1 183 ? 15.458 5.730 -13.007 1.00 95.19 183 LEU A CA 1
ATOM 1310 C C . LEU A 1 183 ? 13.992 6.168 -13.047 1.00 95.19 183 LEU A C 1
ATOM 1312 O O . LEU A 1 183 ? 13.338 6.154 -12.009 1.00 95.19 183 LEU A O 1
ATOM 1316 N N . ALA A 1 184 ? 13.457 6.508 -14.223 1.00 94.31 184 ALA A N 1
ATOM 1317 C CA . ALA A 1 184 ? 12.058 6.912 -14.361 1.00 94.31 184 ALA A CA 1
ATOM 1318 C C . ALA A 1 184 ? 11.089 5.784 -13.966 1.00 94.31 184 ALA A C 1
ATOM 1320 O O . ALA A 1 184 ? 10.150 6.007 -13.202 1.00 94.31 184 ALA A O 1
ATOM 1321 N N . GLY A 1 185 ? 11.337 4.559 -14.438 1.00 93.06 185 GLY A N 1
ATOM 1322 C CA . GLY A 1 185 ? 10.526 3.395 -14.091 1.00 93.06 185 GLY A CA 1
ATOM 1323 C C . GLY A 1 185 ? 10.641 3.018 -12.614 1.00 93.06 185 GLY A C 1
ATOM 1324 O O . GLY A 1 185 ? 9.623 2.799 -11.960 1.00 93.06 185 GLY A O 1
ATOM 1325 N N . MET A 1 186 ? 11.857 3.022 -12.054 1.00 93.69 186 MET A N 1
ATOM 1326 C CA . MET A 1 186 ? 12.079 2.758 -10.629 1.00 93.69 186 MET A CA 1
ATOM 1327 C C . MET A 1 186 ? 11.401 3.811 -9.750 1.00 93.69 186 MET A C 1
ATOM 1329 O O . MET A 1 186 ? 10.784 3.468 -8.744 1.00 93.69 186 MET A O 1
ATOM 1333 N N . LEU A 1 187 ? 11.468 5.087 -10.140 1.00 94.75 187 LEU A N 1
ATOM 1334 C CA . LEU A 1 187 ? 10.799 6.164 -9.424 1.00 94.75 187 LEU A CA 1
ATOM 1335 C C . LEU A 1 187 ? 9.285 5.942 -9.404 1.00 94.75 187 LEU A C 1
ATOM 1337 O O . LEU A 1 187 ? 8.690 6.057 -8.341 1.00 94.75 187 LEU A O 1
ATOM 1341 N N . LEU A 1 188 ? 8.663 5.558 -10.522 1.00 94.25 188 LEU A N 1
ATOM 1342 C CA . LEU A 1 188 ? 7.227 5.252 -10.553 1.00 94.25 188 LEU A CA 1
ATOM 1343 C C . LEU A 1 188 ? 6.855 4.089 -9.627 1.00 94.25 188 LEU A C 1
ATOM 1345 O O . LEU A 1 188 ? 5.860 4.180 -8.909 1.00 94.25 188 LEU A O 1
ATOM 1349 N N . VAL A 1 189 ? 7.668 3.030 -9.600 1.00 93.62 189 VAL A N 1
ATOM 1350 C CA . VAL A 1 189 ? 7.445 1.865 -8.728 1.00 93.62 189 VAL A CA 1
ATOM 1351 C C . VAL A 1 189 ? 7.553 2.241 -7.249 1.00 93.62 189 VAL A C 1
ATOM 1353 O O . VAL A 1 189 ? 6.736 1.796 -6.447 1.00 93.62 189 VAL A O 1
ATOM 1356 N N . LEU A 1 190 ? 8.534 3.070 -6.883 1.00 92.81 190 LEU A N 1
ATOM 1357 C CA . LEU A 1 190 ? 8.779 3.460 -5.490 1.00 92.81 190 LEU A CA 1
ATOM 1358 C C . LEU A 1 190 ? 7.861 4.584 -4.995 1.00 92.81 190 LEU A C 1
ATOM 1360 O O . LEU A 1 190 ? 7.548 4.637 -3.810 1.00 92.81 190 LEU A O 1
ATOM 1364 N N . SER A 1 191 ? 7.438 5.488 -5.880 1.00 92.38 191 SER A N 1
ATOM 1365 C CA . SER A 1 191 ? 6.685 6.696 -5.502 1.00 92.38 191 SER A CA 1
ATOM 1366 C C . SER A 1 191 ? 5.181 6.470 -5.404 1.00 92.38 191 SER A C 1
ATOM 1368 O O . SER A 1 191 ? 4.448 7.402 -5.090 1.00 92.38 191 SER A O 1
ATOM 1370 N N . THR A 1 192 ? 4.704 5.260 -5.699 1.00 90.44 192 THR A N 1
ATOM 1371 C CA . THR A 1 192 ? 3.282 4.912 -5.638 1.00 90.44 192 THR A CA 1
ATOM 1372 C C . THR A 1 192 ? 3.018 3.932 -4.497 1.00 90.44 192 THR A C 1
ATOM 1374 O O . THR A 1 192 ? 2.858 2.727 -4.732 1.00 90.44 192 THR A O 1
ATOM 1377 N N . PRO A 1 193 ? 2.991 4.413 -3.236 1.00 91.50 193 PRO A N 1
ATOM 1378 C CA . PRO A 1 193 ? 2.439 3.613 -2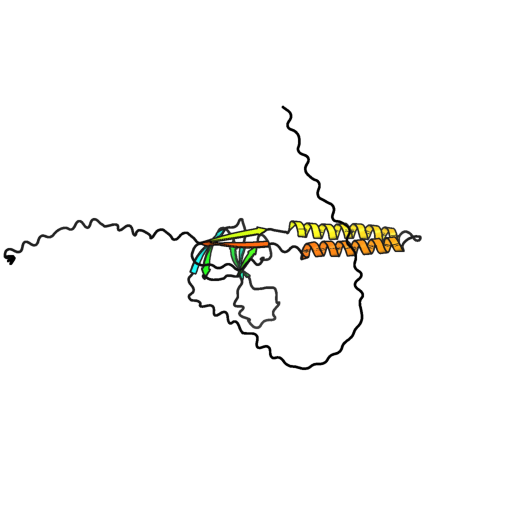.154 1.00 91.50 193 PRO A CA 1
ATOM 1379 C C . PRO A 1 193 ? 0.964 3.330 -2.457 1.00 91.50 193 PRO A C 1
ATOM 1381 O O . PRO A 1 193 ? 0.287 4.148 -3.081 1.00 91.50 193 PRO A O 1
ATOM 1384 N N . ASP A 1 194 ? 0.494 2.149 -2.063 1.00 94.31 194 ASP A N 1
ATOM 1385 C CA . ASP A 1 194 ? -0.942 1.873 -2.084 1.00 94.31 194 ASP A CA 1
ATOM 1386 C C . ASP A 1 194 ? -1.598 2.708 -0.981 1.00 94.31 194 ASP A C 1
ATOM 1388 O O . ASP A 1 194 ? -0.970 2.986 0.045 1.00 94.31 194 ASP A O 1
ATOM 1392 N N . GLU A 1 195 ? -2.843 3.118 -1.195 1.00 94.88 195 GLU A N 1
ATOM 1393 C CA . GLU A 1 195 ? -3.579 3.921 -0.224 1.00 94.88 195 GLU A CA 1
ATOM 1394 C C . GLU A 1 195 ? -4.625 3.054 0.473 1.00 94.88 195 GLU A C 1
ATOM 1396 O O . GLU A 1 195 ? -5.334 2.260 -0.147 1.00 94.88 195 GLU A O 1
ATOM 1401 N N . ALA A 1 196 ? -4.679 3.191 1.794 1.00 96.19 196 ALA A N 1
ATOM 1402 C CA . ALA A 1 196 ? -5.530 2.405 2.662 1.00 96.19 196 ALA A CA 1
ATOM 1403 C C . ALA A 1 196 ? -6.183 3.336 3.683 1.00 96.19 196 ALA A C 1
ATOM 1405 O O . ALA A 1 196 ? -5.495 3.968 4.489 1.00 96.19 196 ALA A O 1
ATOM 1406 N N . ASN A 1 197 ? -7.510 3.423 3.655 1.00 96.88 197 ASN A N 1
ATOM 1407 C CA . ASN A 1 197 ? -8.272 4.241 4.588 1.00 96.88 197 ASN A CA 1
ATOM 1408 C C . ASN A 1 197 ? -9.257 3.363 5.347 1.00 96.88 197 ASN A C 1
ATOM 1410 O O . ASN A 1 197 ? -9.917 2.506 4.763 1.00 96.88 197 ASN A O 1
ATOM 1414 N N . VAL A 1 198 ? -9.349 3.571 6.655 1.00 96.31 198 VAL A N 1
ATOM 1415 C CA . VAL A 1 198 ? -10.328 2.884 7.489 1.00 96.31 198 VAL A CA 1
ATOM 1416 C C . VAL A 1 198 ? -11.127 3.909 8.268 1.00 96.31 198 VAL A C 1
ATOM 1418 O O . VAL A 1 198 ? -10.577 4.818 8.898 1.00 96.31 198 VAL A O 1
ATOM 1421 N N . ARG A 1 199 ? -12.445 3.726 8.260 1.00 97.19 199 ARG A N 1
ATOM 1422 C CA . ARG A 1 199 ? -13.390 4.554 8.993 1.00 97.19 199 ARG A CA 1
ATOM 1423 C C . ARG A 1 199 ? -14.232 3.698 9.922 1.00 97.19 199 ARG A C 1
ATOM 1425 O O . ARG A 1 199 ? -14.818 2.703 9.510 1.00 97.19 199 ARG A O 1
ATOM 1432 N N . PHE A 1 200 ? -14.325 4.127 11.176 1.00 97.19 200 PHE A N 1
ATOM 1433 C CA . PHE A 1 200 ? -15.252 3.549 12.138 1.00 97.19 200 PHE A CA 1
ATOM 1434 C C . PHE A 1 200 ? -16.628 4.214 12.025 1.00 97.19 200 PHE A C 1
ATOM 1436 O O . PHE A 1 200 ? -16.741 5.443 11.997 1.00 97.19 200 PHE A O 1
ATOM 1443 N N . ILE A 1 201 ? -17.671 3.392 11.961 1.00 97.44 201 ILE A N 1
ATOM 1444 C CA . ILE A 1 201 ? -19.076 3.790 11.997 1.00 97.44 201 ILE A CA 1
ATOM 1445 C C . ILE A 1 201 ? -19.676 3.165 13.259 1.00 97.44 201 ILE A C 1
ATOM 1447 O O . ILE A 1 201 ? -19.864 1.946 13.295 1.00 97.44 201 ILE A O 1
ATOM 1451 N N . PRO A 1 202 ? -19.964 3.967 14.296 1.00 96.50 202 PRO A N 1
ATOM 1452 C CA . PRO A 1 202 ? -20.605 3.468 15.503 1.00 96.50 202 PRO A CA 1
ATOM 1453 C C . PRO A 1 202 ? -21.963 2.846 15.176 1.00 96.50 202 PRO A C 1
ATOM 1455 O O . PRO A 1 202 ? -22.734 3.404 14.389 1.00 96.50 202 PRO A O 1
ATOM 1458 N N . SER A 1 203 ? -22.278 1.718 15.808 1.00 93.62 203 SER A N 1
ATOM 1459 C CA . SER A 1 203 ? -23.635 1.183 15.779 1.00 93.62 203 SER A CA 1
ATOM 1460 C C . SER A 1 203 ? -24.563 2.174 16.471 1.00 93.62 203 SER A C 1
ATOM 1462 O O . SER A 1 203 ? -24.213 2.763 17.497 1.00 93.62 203 SER A O 1
ATOM 1464 N N . ALA A 1 204 ? -25.765 2.365 15.922 1.00 91.44 204 ALA A N 1
ATOM 1465 C CA . ALA A 1 204 ? -26.801 3.071 16.661 1.00 91.44 204 ALA A CA 1
ATOM 1466 C C . ALA A 1 204 ? -26.996 2.359 18.012 1.00 91.44 204 ALA A C 1
ATOM 1468 O O . ALA A 1 204 ? -26.991 1.123 18.027 1.00 91.44 204 ALA A O 1
ATOM 1469 N N . PRO A 1 205 ? -27.160 3.098 19.126 1.00 85.25 205 PRO A N 1
ATOM 1470 C CA . PRO A 1 205 ? -27.479 2.471 20.397 1.00 85.25 205 PRO A CA 1
ATOM 1471 C C . PRO A 1 205 ? -28.705 1.596 20.168 1.00 85.25 205 PRO A C 1
ATOM 1473 O O . PRO A 1 205 ? -29.708 2.067 19.615 1.00 85.25 205 PRO A O 1
ATOM 1476 N N . SER A 1 206 ? -28.603 0.313 20.521 1.00 80.50 206 SER A N 1
ATOM 1477 C CA . SER A 1 206 ? -29.764 -0.561 20.481 1.00 80.50 206 SER A CA 1
ATOM 1478 C C . SER A 1 206 ? -30.875 0.141 21.267 1.00 80.50 206 SER A C 1
ATOM 1480 O O . SER A 1 206 ? -30.606 0.691 22.344 1.00 80.50 206 SER A O 1
ATOM 1482 N N . PRO A 1 207 ? -32.112 0.216 20.730 1.00 84.94 207 PRO A N 1
ATOM 1483 C CA . PRO A 1 207 ? -33.241 0.665 21.529 1.00 84.94 207 PRO A CA 1
ATOM 1484 C C . PRO A 1 207 ? -33.171 -0.102 22.846 1.00 84.94 207 PRO A C 1
ATOM 1486 O O . PRO A 1 207 ? -32.889 -1.303 22.768 1.00 84.94 207 PRO A O 1
ATOM 1489 N N . PRO A 1 208 ? -33.364 0.555 24.009 1.00 84.12 208 PRO A N 1
ATOM 1490 C CA . PRO A 1 208 ? -33.300 -0.130 25.291 1.00 84.12 208 PRO A CA 1
ATOM 1491 C C . PRO A 1 208 ? -34.143 -1.373 25.126 1.00 84.12 208 PRO A C 1
ATOM 1493 O O . PRO A 1 208 ? -35.318 -1.250 24.758 1.00 84.12 208 PRO A O 1
ATOM 1496 N N . GLU A 1 209 ? -33.490 -2.532 25.227 1.00 77.75 209 GLU A N 1
ATOM 1497 C CA . GLU A 1 209 ? -34.140 -3.811 25.041 1.00 77.75 209 GLU A CA 1
ATOM 1498 C C . GLU A 1 209 ? -35.299 -3.737 26.017 1.00 77.75 209 GLU A C 1
ATOM 1500 O O . GLU A 1 209 ? -35.096 -3.683 27.232 1.00 77.75 209 GLU A O 1
ATOM 1505 N N . ARG A 1 210 ? -36.521 -3.541 25.497 1.00 75.88 210 ARG A N 1
ATOM 1506 C CA . ARG A 1 210 ? -37.694 -3.681 26.334 1.00 75.88 210 ARG A CA 1
ATOM 1507 C C . ARG A 1 210 ? -37.584 -5.140 26.668 1.00 75.88 210 ARG A C 1
ATOM 1509 O O . ARG A 1 210 ? -37.934 -5.960 25.822 1.00 75.88 210 ARG A O 1
ATOM 1516 N N . HIS A 1 211 ? -37.024 -5.439 27.842 1.00 75.25 211 HIS A N 1
ATOM 1517 C CA . HIS A 1 211 ? -37.292 -6.668 28.539 1.00 75.25 211 HIS A CA 1
ATOM 1518 C C . HIS A 1 211 ? -38.787 -6.776 28.380 1.00 75.25 211 HIS A C 1
ATOM 1520 O O . HIS A 1 211 ? -39.534 -5.933 28.889 1.00 75.25 211 HIS A O 1
ATOM 1526 N N . ALA A 1 212 ? -39.190 -7.659 27.465 1.00 69.69 212 ALA A N 1
ATOM 1527 C CA . ALA A 1 212 ? -40.562 -8.031 27.340 1.00 69.69 212 ALA A CA 1
ATOM 1528 C C . ALA A 1 212 ? -40.777 -8.611 28.716 1.00 69.69 212 ALA A C 1
ATOM 1530 O O . ALA A 1 212 ? -40.327 -9.717 29.009 1.00 69.69 212 ALA A O 1
ATOM 1531 N N . ASP A 1 213 ? -41.312 -7.767 29.589 1.00 65.44 213 ASP A N 1
ATOM 1532 C CA . ASP A 1 213 ? -41.962 -8.160 30.797 1.00 65.44 213 ASP A CA 1
ATOM 1533 C C . ASP A 1 213 ? -43.077 -9.023 30.231 1.00 65.44 213 ASP A C 1
ATOM 1535 O O . ASP A 1 213 ? -44.180 -8.577 29.910 1.00 65.44 213 ASP A O 1
ATOM 1539 N N . THR A 1 214 ? -42.732 -10.282 29.960 1.00 65.81 214 THR A N 1
ATOM 1540 C CA . THR A 1 214 ? -43.632 -11.393 30.065 1.00 65.81 214 THR A CA 1
ATOM 1541 C C . THR A 1 214 ? -44.019 -11.341 31.527 1.00 65.81 214 THR A C 1
ATOM 1543 O O . THR A 1 214 ? -43.550 -12.139 32.335 1.00 65.81 214 THR A O 1
ATOM 1546 N N . GLY A 1 215 ? -44.863 -10.358 31.857 1.00 58.66 215 GLY A N 1
ATOM 1547 C CA . GLY A 1 215 ? -45.896 -10.506 32.830 1.00 58.66 215 GLY A CA 1
ATOM 1548 C C . GLY A 1 215 ? -46.580 -11.773 32.380 1.00 58.66 215 GLY A C 1
ATOM 1549 O O . GLY A 1 215 ? -47.497 -11.765 31.556 1.00 58.66 215 GLY A O 1
ATOM 1550 N N . GLY A 1 216 ? -46.063 -12.888 32.898 1.00 53.62 216 GLY A N 1
ATOM 1551 C CA . GLY A 1 216 ? -46.915 -13.951 33.328 1.00 53.62 216 GLY A CA 1
ATOM 1552 C C . GLY A 1 216 ? -48.062 -13.215 33.978 1.00 53.62 216 GLY A C 1
ATOM 1553 O O . GLY A 1 216 ? -47.888 -12.471 34.945 1.00 53.62 216 GLY A O 1
ATOM 1554 N N . ALA A 1 217 ? -49.225 -13.328 33.356 1.00 59.91 217 ALA A N 1
ATOM 1555 C CA . ALA A 1 217 ? -50.426 -13.341 34.135 1.00 59.91 217 ALA A CA 1
ATOM 1556 C C . ALA A 1 217 ? -50.199 -14.467 35.150 1.00 59.91 217 ALA A C 1
ATOM 1558 O O . ALA A 1 217 ? -50.560 -15.616 34.911 1.00 59.91 217 ALA A O 1
ATOM 1559 N N . ASP A 1 218 ? -49.521 -14.135 36.250 1.00 50.25 218 ASP A N 1
ATOM 1560 C CA . ASP A 1 218 ? -49.735 -14.753 37.528 1.00 50.25 218 ASP A CA 1
ATOM 1561 C C . ASP A 1 218 ? -51.228 -14.554 37.725 1.00 50.25 218 ASP A C 1
ATOM 1563 O O . ASP A 1 218 ? -51.716 -13.504 38.149 1.00 50.25 218 ASP A O 1
ATOM 1567 N N . THR A 1 219 ? -51.988 -15.553 37.288 1.00 56.56 219 THR A N 1
ATOM 1568 C CA . THR A 1 219 ? -53.282 -15.864 37.851 1.00 56.56 219 THR A CA 1
ATOM 1569 C C . THR A 1 219 ? -53.035 -15.954 39.344 1.00 56.56 219 THR A C 1
ATOM 1571 O O . THR A 1 219 ? -52.665 -17.005 39.862 1.00 56.56 219 THR A O 1
ATOM 1574 N N . ALA A 1 220 ? -53.160 -14.815 40.021 1.00 56.25 220 ALA A N 1
ATOM 1575 C CA . ALA A 1 220 ? -53.187 -14.724 41.456 1.00 56.25 220 ALA A CA 1
ATOM 1576 C C . ALA A 1 220 ? -54.408 -15.532 41.892 1.00 56.25 220 ALA A C 1
ATOM 1578 O O . ALA A 1 220 ? -55.535 -15.039 41.929 1.00 56.25 220 ALA A O 1
ATOM 1579 N N . SER A 1 221 ? -54.196 -16.815 42.171 1.00 55.56 221 SER A N 1
ATOM 1580 C CA . SER A 1 221 ? -55.114 -17.614 42.959 1.00 55.56 221 SER A CA 1
ATOM 1581 C C . SER A 1 221 ? -55.142 -16.981 44.347 1.00 55.56 221 SER A C 1
ATOM 1583 O O . SER A 1 221 ? -54.312 -17.281 45.204 1.00 55.56 221 SER A O 1
ATOM 1585 N N . LEU A 1 222 ? -56.063 -16.035 44.534 1.00 53.22 222 LEU A N 1
ATOM 1586 C CA . LEU A 1 222 ? -56.456 -15.491 45.824 1.00 53.22 222 LEU A CA 1
ATOM 1587 C C . LEU A 1 222 ? -56.966 -16.654 46.683 1.00 53.22 222 LEU A C 1
ATOM 1589 O O . LEU A 1 222 ? -58.140 -17.015 46.633 1.00 53.22 222 LEU A O 1
ATOM 1593 N N . ASN A 1 223 ? -56.081 -17.246 47.483 1.00 53.44 223 ASN A N 1
ATOM 1594 C CA . ASN A 1 223 ? -56.494 -18.032 48.637 1.00 53.44 223 ASN A CA 1
ATOM 1595 C C . ASN A 1 223 ? -57.061 -17.051 49.667 1.00 53.44 223 ASN A C 1
ATOM 1597 O O . ASN A 1 223 ? -56.339 -16.509 50.502 1.00 53.44 223 ASN A O 1
ATOM 1601 N N . LEU A 1 224 ? -58.364 -16.785 49.563 1.00 48.56 224 LEU A N 1
ATOM 1602 C CA . LEU A 1 224 ? -59.124 -16.077 50.584 1.00 48.56 224 LEU A CA 1
ATOM 1603 C C . LEU A 1 224 ? -59.151 -16.957 51.841 1.00 48.56 224 LEU A C 1
ATOM 1605 O O . LEU A 1 224 ? -59.991 -17.842 51.992 1.00 48.56 224 LEU A O 1
ATOM 1609 N N . VAL A 1 225 ? -58.212 -16.725 52.754 1.00 65.19 225 VAL A N 1
ATOM 1610 C CA . VAL A 1 225 ? -58.318 -17.237 54.119 1.00 65.19 225 VAL A CA 1
ATOM 1611 C C . VAL A 1 225 ? -59.356 -16.371 54.826 1.00 65.19 225 VAL A C 1
ATOM 1613 O O . VAL A 1 225 ? -59.083 -15.247 55.236 1.00 65.19 225 VAL A O 1
ATOM 1616 N N . TYR A 1 226 ? -60.582 -16.881 54.904 1.00 58.47 226 TYR A N 1
ATOM 1617 C CA . TYR A 1 226 ? -61.659 -16.292 55.690 1.00 58.47 226 TYR A CA 1
ATOM 1618 C C . TYR A 1 226 ? -61.339 -16.474 57.179 1.00 58.47 226 TYR A C 1
ATOM 1620 O O . TYR A 1 226 ? -61.554 -17.544 57.745 1.00 58.47 226 TYR A O 1
ATOM 1628 N N . THR A 1 227 ? -60.798 -15.438 57.816 1.00 63.44 227 THR A N 1
ATOM 1629 C CA . THR A 1 227 ? -60.692 -15.340 59.276 1.00 63.44 227 THR A CA 1
ATOM 1630 C C . THR A 1 227 ? -61.921 -14.602 59.815 1.00 63.44 227 THR A C 1
ATOM 1632 O O . THR A 1 227 ? -62.007 -13.378 59.687 1.00 63.44 227 THR A O 1
ATOM 1635 N N . PRO A 1 228 ? -62.902 -15.296 60.423 1.00 60.72 228 PRO A N 1
ATOM 1636 C CA . PRO A 1 228 ? -64.003 -14.621 61.096 1.00 60.72 228 PRO A CA 1
ATOM 1637 C C . PRO A 1 228 ? -63.473 -13.904 62.347 1.00 60.72 228 PRO A C 1
ATOM 1639 O O . PRO A 1 228 ? -62.930 -14.548 63.241 1.00 60.72 228 PRO A O 1
ATOM 1642 N N . GLY A 1 229 ? -63.638 -12.577 62.424 1.00 63.50 229 GLY A N 1
ATOM 1643 C CA . GLY A 1 229 ? -63.499 -11.844 63.694 1.00 63.50 229 GLY A CA 1
ATOM 1644 C C . GLY A 1 229 ? -62.785 -10.490 63.684 1.00 63.50 229 GLY A C 1
ATOM 1645 O O . GLY A 1 229 ? -62.717 -9.864 64.739 1.00 63.50 229 GLY A O 1
ATOM 1646 N N . LEU A 1 230 ? -62.269 -9.993 62.557 1.00 57.34 230 LEU A N 1
ATOM 1647 C CA . LEU A 1 230 ? -61.569 -8.700 62.540 1.00 57.34 230 LEU A CA 1
ATOM 1648 C C . LEU A 1 230 ? -62.541 -7.527 62.322 1.00 57.34 230 LEU A C 1
ATOM 1650 O O . LEU A 1 230 ? -62.965 -7.238 61.206 1.00 57.34 230 LEU A O 1
ATOM 1654 N N . GLN A 1 231 ? -62.895 -6.856 63.419 1.00 64.19 231 GLN A N 1
ATOM 1655 C CA . GLN A 1 231 ? -63.596 -5.570 63.426 1.00 64.19 231 GLN A CA 1
ATOM 1656 C C . GLN A 1 231 ? -62.615 -4.458 63.027 1.00 64.19 231 GLN A C 1
ATOM 1658 O O . GLN A 1 231 ? -61.703 -4.126 63.784 1.00 64.19 231 GLN A O 1
ATOM 1663 N N . LEU A 1 232 ? -62.790 -3.887 61.834 1.00 56.16 232 LEU A N 1
ATOM 1664 C CA . LEU A 1 232 ? -62.060 -2.696 61.399 1.00 56.16 232 LEU A CA 1
ATOM 1665 C C . LEU A 1 232 ? -62.748 -1.457 61.991 1.00 56.16 232 LEU A C 1
ATOM 1667 O O . LEU A 1 232 ? -63.847 -1.098 61.576 1.00 56.16 232 LEU A O 1
ATOM 1671 N N . SER A 1 233 ? -62.109 -0.811 62.967 1.00 54.81 233 SER A N 1
ATOM 1672 C CA . SER A 1 233 ? -62.539 0.491 63.483 1.00 54.81 233 SER A CA 1
ATOM 1673 C C . SER A 1 233 ? -61.819 1.588 62.702 1.00 54.81 233 SER A C 1
ATOM 1675 O O . SER A 1 233 ? -60.596 1.703 62.781 1.00 54.81 233 SER A O 1
ATOM 1677 N N . VAL A 1 234 ? -62.566 2.362 61.916 1.00 57.62 234 VAL A N 1
ATOM 1678 C CA . VAL A 1 234 ? -62.060 3.549 61.217 1.00 57.62 234 VAL A CA 1
ATOM 1679 C C . VAL A 1 234 ? -62.496 4.763 62.027 1.00 57.62 234 VAL A C 1
ATOM 1681 O O . VAL A 1 234 ? -63.688 5.047 62.131 1.00 57.62 234 VAL A O 1
ATOM 1684 N N . ALA A 1 235 ? -61.530 5.445 62.638 1.00 51.47 235 ALA A N 1
ATOM 1685 C CA . ALA A 1 235 ? -61.752 6.730 63.285 1.00 51.47 235 ALA A CA 1
ATOM 1686 C C . ALA A 1 235 ? -61.665 7.843 62.229 1.00 51.47 235 ALA A C 1
ATOM 1688 O O . ALA A 1 235 ? -60.709 7.870 61.451 1.00 51.47 235 ALA A O 1
ATOM 1689 N N . PHE A 1 236 ? -62.680 8.707 62.204 1.00 62.16 236 PHE A N 1
ATOM 1690 C CA . PHE A 1 236 ? -62.717 9.951 61.431 1.00 62.16 236 PHE A CA 1
ATOM 1691 C C . PHE A 1 236 ? -62.153 11.110 62.251 1.00 62.16 236 PHE A C 1
ATOM 1693 O O . PHE A 1 236 ? -62.381 11.110 63.484 1.00 62.16 236 PHE A O 1
#

Mean predicted aligned error: 15.03 Å

Radius of gyration: 36.02 Å; Cα contacts (8 Å, |Δi|>4): 299; chains: 1; bounding box: 99×45×102 Å

Nearest PDB structures (foldseek):
  3g67-assembly1_B  TM=7.339E-01  e=4.067E+00  Thermotoga maritima
  3g6b-assembly1_B  TM=7.296E-01  e=4.067E+00  Thermotoga maritima
  3ja6-assembly1_I  TM=5.929E-01  e=3.602E+00  Escherichia coli